Protein AF-A0A7S2VAY9-F1 (afdb_monomer_lite)

Radius of gyration: 22.35 Å; chains: 1; bounding box: 51×53×68 Å

pLDDT: mean 78.16, std 19.03, range [28.36, 98.62]

Structure (mmCIF, N/CA/C/O backbone):
data_AF-A0A7S2VAY9-F1
#
_entry.id   AF-A0A7S2VAY9-F1
#
loop_
_atom_site.group_PDB
_atom_site.id
_atom_site.type_symbol
_atom_site.label_atom_id
_atom_site.label_alt_id
_atom_site.label_comp_id
_atom_site.label_asym_id
_atom_site.label_entity_id
_atom_site.label_seq_id
_atom_site.pdbx_PDB_ins_code
_atom_site.Cartn_x
_atom_site.Cartn_y
_atom_site.Cartn_z
_atom_site.occupancy
_atom_site.B_iso_or_equiv
_atom_site.auth_seq_id
_atom_site.auth_comp_id
_atom_site.auth_asym_id
_atom_site.auth_atom_id
_atom_site.pdbx_PDB_model_num
ATOM 1 N N . MET A 1 1 ? -17.288 -2.336 -5.261 1.00 88.62 1 MET A N 1
ATOM 2 C CA . MET A 1 1 ? -15.832 -2.444 -5.041 1.00 88.62 1 MET A CA 1
ATOM 3 C C . MET A 1 1 ? -15.596 -2.267 -3.554 1.00 88.62 1 MET A C 1
ATOM 5 O O . MET A 1 1 ? -16.092 -1.271 -3.035 1.00 88.62 1 MET A O 1
ATOM 9 N N . PRO A 1 2 ? -14.950 -3.226 -2.876 1.00 94.12 2 PRO A N 1
ATOM 10 C CA . PRO A 1 2 ? -14.594 -3.080 -1.470 1.00 94.12 2 PRO A CA 1
ATOM 11 C C . PRO A 1 2 ? -13.661 -1.885 -1.242 1.00 94.12 2 PRO A C 1
ATOM 13 O O . PRO A 1 2 ? -12.852 -1.578 -2.119 1.00 94.12 2 PRO A O 1
ATOM 16 N N . PHE A 1 3 ? -13.771 -1.214 -0.096 1.00 95.81 3 PHE A N 1
ATOM 17 C CA . PHE A 1 3 ? -12.926 -0.067 0.246 1.00 95.81 3 PHE A CA 1
ATOM 18 C C . PHE A 1 3 ? -12.727 0.080 1.760 1.00 95.81 3 PHE A C 1
ATOM 20 O O . PHE A 1 3 ? -13.494 -0.460 2.551 1.00 95.81 3 PHE A O 1
ATOM 27 N N . PHE A 1 4 ? -11.703 0.834 2.153 1.00 95.88 4 PHE A N 1
ATOM 28 C CA . PHE A 1 4 ? -11.503 1.348 3.508 1.00 95.88 4 PHE A CA 1
ATOM 29 C C . PHE A 1 4 ? -10.813 2.716 3.428 1.00 95.88 4 PHE A C 1
ATOM 31 O O . PHE A 1 4 ? -10.268 3.074 2.379 1.00 95.88 4 PHE A O 1
ATOM 38 N N . PHE A 1 5 ? -10.817 3.483 4.517 1.00 96.81 5 PHE A N 1
ATOM 39 C CA . PHE A 1 5 ? -10.165 4.793 4.541 1.00 96.81 5 PHE A CA 1
ATOM 40 C C . PHE A 1 5 ? -8.691 4.750 4.950 1.00 96.81 5 PHE A C 1
ATOM 42 O O . PHE A 1 5 ? -8.287 4.013 5.849 1.00 96.81 5 PHE A O 1
ATOM 49 N N . ASN A 1 6 ? -7.908 5.603 4.287 1.00 93.31 6 ASN A N 1
ATOM 50 C CA . ASN A 1 6 ? -6.527 5.926 4.620 1.00 93.31 6 ASN A CA 1
ATOM 51 C C . ASN A 1 6 ? -6.455 7.363 5.146 1.00 93.31 6 ASN A C 1
ATOM 53 O O . ASN A 1 6 ? -6.630 8.311 4.377 1.00 93.31 6 ASN A O 1
ATOM 57 N N . TRP A 1 7 ? -6.176 7.525 6.433 1.00 92.12 7 TRP A N 1
ATOM 58 C CA . TRP A 1 7 ? -5.923 8.815 7.048 1.00 92.12 7 TRP A CA 1
ATOM 59 C C . TRP A 1 7 ? -4.435 9.165 6.997 1.00 92.12 7 TRP A C 1
ATOM 61 O O . TRP A 1 7 ? -3.597 8.533 7.634 1.00 92.12 7 TRP A O 1
ATOM 71 N N . CYS A 1 8 ? -4.109 10.216 6.248 1.00 86.75 8 CYS A N 1
ATOM 72 C CA . CYS A 1 8 ? -2.793 10.843 6.255 1.00 86.75 8 CYS A CA 1
ATOM 73 C C . CYS A 1 8 ? -2.697 11.803 7.454 1.00 86.75 8 CYS A C 1
ATOM 75 O O . CYS A 1 8 ? -3.154 12.945 7.380 1.00 86.75 8 CYS A O 1
ATOM 77 N N . ALA A 1 9 ? -2.132 11.330 8.563 1.00 83.19 9 ALA A N 1
ATOM 78 C CA . ALA A 1 9 ? -2.141 11.996 9.866 1.00 83.19 9 ALA A CA 1
ATOM 79 C C . ALA A 1 9 ? -1.018 13.051 10.008 1.00 83.19 9 ALA A C 1
ATOM 81 O O . ALA A 1 9 ? -0.260 13.071 10.975 1.00 83.19 9 ALA A O 1
ATOM 82 N N . VAL A 1 10 ? -0.893 13.956 9.030 1.00 77.12 10 VAL A N 1
ATOM 83 C CA . VAL A 1 10 ? 0.158 14.991 8.996 1.00 77.12 10 VAL A CA 1
ATOM 84 C C . VAL A 1 10 ? -0.365 16.350 8.543 1.00 77.12 10 VAL A C 1
ATOM 86 O O . VAL A 1 10 ? -1.439 16.476 7.963 1.00 77.12 10 VAL A O 1
ATOM 89 N N . LYS A 1 11 ? 0.449 17.387 8.771 1.00 78.19 11 LYS A N 1
ATOM 90 C CA . LYS A 1 11 ? 0.259 18.711 8.170 1.00 78.19 11 LYS A CA 1
ATOM 91 C C . LYS A 1 11 ? 0.397 18.625 6.652 1.00 78.19 11 LYS A C 1
ATOM 93 O O . LYS A 1 11 ? 1.322 17.987 6.144 1.00 78.19 11 LYS A O 1
ATOM 98 N N . TRP A 1 12 ? -0.466 19.333 5.938 1.00 78.19 12 TRP A N 1
ATOM 99 C CA . TRP A 1 12 ? -0.431 19.394 4.483 1.00 78.19 12 TRP A CA 1
ATOM 100 C C . TRP A 1 12 ? 0.384 20.591 4.025 1.00 78.19 12 TRP A C 1
ATOM 102 O O . TRP A 1 12 ? 0.222 21.710 4.515 1.00 78.19 12 TRP A O 1
ATOM 112 N N . VAL A 1 13 ? 1.259 20.350 3.056 1.00 76.69 13 VAL A N 1
ATOM 113 C CA . VAL A 1 13 ? 2.165 21.349 2.490 1.00 76.69 13 VAL A CA 1
ATOM 114 C C . VAL A 1 13 ? 2.074 21.365 0.972 1.00 76.69 13 VAL A C 1
ATOM 116 O O . VAL A 1 13 ? 1.695 20.378 0.348 1.00 76.69 13 VAL A O 1
ATOM 119 N N . ASN A 1 14 ? 2.473 22.481 0.367 1.00 72.94 14 ASN A N 1
ATOM 120 C CA . ASN A 1 14 ? 2.484 22.672 -1.088 1.00 72.94 14 ASN A CA 1
ATOM 121 C C . ASN A 1 14 ? 3.496 21.797 -1.854 1.00 72.94 14 ASN A C 1
ATOM 123 O O . ASN A 1 14 ? 3.486 21.800 -3.083 1.00 72.94 14 ASN A O 1
ATOM 127 N N . VAL A 1 15 ? 4.382 21.077 -1.163 1.00 68.38 15 VAL A N 1
ATOM 128 C CA . VAL A 1 15 ? 5.376 20.187 -1.773 1.00 68.38 15 VAL A CA 1
ATOM 129 C C . VAL A 1 15 ? 5.411 18.850 -1.050 1.00 68.38 15 VAL A C 1
ATOM 131 O O . VAL A 1 15 ? 5.578 18.794 0.167 1.00 68.38 15 VAL A O 1
ATOM 134 N N . TRP A 1 16 ? 5.329 17.747 -1.795 1.00 62.12 16 TRP A N 1
ATOM 135 C CA . TRP A 1 16 ? 5.560 16.430 -1.208 1.00 62.12 16 TRP A CA 1
ATOM 136 C C . TRP A 1 16 ? 7.023 16.320 -0.771 1.00 62.12 16 TRP A C 1
ATOM 138 O O . TRP A 1 16 ? 7.946 16.399 -1.591 1.00 62.12 16 TRP A O 1
ATOM 148 N N . MET A 1 17 ? 7.253 16.179 0.535 1.00 59.22 17 MET A N 1
ATOM 149 C CA . MET A 1 17 ? 8.605 16.186 1.102 1.00 59.22 17 MET A CA 1
ATOM 150 C C . MET A 1 17 ? 9.282 14.811 1.094 1.00 59.22 17 MET A C 1
ATOM 152 O O . MET A 1 17 ? 10.482 14.740 1.358 1.00 59.22 17 MET A O 1
ATOM 156 N N . GLY A 1 18 ? 8.551 13.735 0.772 1.00 52.88 18 GLY A N 1
ATOM 157 C CA . GLY A 1 18 ? 9.067 12.366 0.600 1.00 52.88 18 GLY A CA 1
ATOM 158 C C . GLY A 1 18 ? 9.796 11.753 1.784 1.00 52.88 18 GLY A C 1
ATOM 159 O O . GLY A 1 18 ? 10.373 10.674 1.695 1.00 52.88 18 GLY A O 1
ATOM 160 N N . LYS A 1 19 ? 9.786 12.467 2.895 1.00 53.06 19 LYS A N 1
ATOM 161 C CA . LYS A 1 19 ? 10.297 12.067 4.180 1.00 53.06 19 LYS A CA 1
ATOM 162 C C . LYS A 1 19 ? 9.103 12.208 5.100 1.00 53.06 19 LYS A C 1
ATOM 164 O O . LYS A 1 19 ? 8.459 13.261 5.082 1.00 53.06 19 LYS A O 1
ATOM 169 N N . ALA A 1 20 ? 8.847 11.188 5.911 1.00 47.50 20 ALA A N 1
ATOM 170 C CA . ALA A 1 20 ? 8.143 11.349 7.173 1.00 47.50 20 ALA A CA 1
ATOM 171 C C . ALA A 1 20 ? 9.023 12.234 8.071 1.00 47.50 20 ALA A C 1
ATOM 173 O O . ALA A 1 20 ? 9.624 11.801 9.047 1.00 47.50 20 ALA A O 1
ATOM 174 N N . ILE A 1 21 ? 9.226 13.485 7.657 1.00 48.44 21 ILE A N 1
ATOM 175 C CA . ILE A 1 21 ? 9.653 14.506 8.581 1.00 48.44 21 ILE A CA 1
ATOM 176 C C . ILE A 1 21 ? 8.438 14.599 9.480 1.00 48.44 21 ILE A C 1
ATOM 178 O O . ILE A 1 21 ? 7.326 14.822 8.995 1.00 48.44 21 ILE A O 1
ATOM 182 N N . PHE A 1 22 ? 8.646 14.382 10.772 1.00 51.84 22 PHE A N 1
ATOM 183 C CA . PHE A 1 22 ? 7.742 14.882 11.794 1.00 51.84 22 PHE A CA 1
ATOM 184 C C . PHE A 1 22 ? 7.217 16.263 11.371 1.00 51.84 22 PHE A C 1
ATOM 186 O O . PHE A 1 22 ? 7.849 16.959 10.577 1.00 51.84 22 PHE A O 1
ATOM 193 N N . GLN A 1 23 ? 6.079 16.691 11.905 1.00 52.25 23 GLN A N 1
ATOM 194 C CA . GLN A 1 23 ? 5.413 17.955 11.544 1.00 52.25 23 GLN A CA 1
ATOM 195 C C . GLN A 1 23 ? 6.298 19.231 11.526 1.00 52.25 23 GLN A C 1
ATOM 197 O O . GLN A 1 23 ? 5.836 20.305 11.144 1.00 52.25 23 GLN A O 1
ATOM 202 N N . THR A 1 24 ? 7.564 19.140 11.926 1.00 53.41 24 THR A N 1
ATOM 203 C CA . THR A 1 24 ? 8.661 20.045 11.591 1.00 53.41 24 THR A CA 1
ATOM 204 C C . THR A 1 24 ? 8.972 20.089 10.089 1.00 53.41 24 THR A C 1
ATOM 206 O O . THR A 1 24 ? 9.829 19.392 9.553 1.00 53.41 24 THR A O 1
ATOM 209 N N . ILE A 1 25 ? 8.329 21.025 9.399 1.00 55.72 25 ILE A N 1
ATOM 210 C CA . ILE A 1 25 ? 8.683 21.412 8.032 1.00 55.72 25 ILE A CA 1
ATOM 211 C C . ILE A 1 25 ? 9.936 22.302 8.084 1.00 55.72 25 ILE A C 1
ATOM 213 O O . ILE A 1 25 ? 9.871 23.386 8.667 1.00 55.72 25 ILE A O 1
ATOM 217 N N . PRO A 1 26 ? 11.083 21.921 7.483 1.00 54.16 26 PRO A N 1
ATOM 218 C CA . PRO A 1 26 ? 12.236 22.809 7.390 1.00 54.16 26 PRO A CA 1
ATOM 219 C C . PRO A 1 26 ? 11.941 23.899 6.347 1.00 54.16 26 PRO A C 1
ATOM 221 O O . PRO A 1 26 ? 12.279 23.778 5.166 1.00 54.16 26 PRO A O 1
ATOM 224 N N . THR A 1 27 ? 11.283 24.970 6.787 1.00 51.53 27 THR A N 1
ATOM 225 C CA . THR A 1 27 ? 10.810 26.091 5.957 1.00 51.53 27 THR A CA 1
ATOM 226 C C . THR A 1 27 ? 11.937 26.750 5.154 1.00 51.53 27 THR A C 1
ATOM 228 O O . THR A 1 27 ? 11.744 27.118 3.998 1.00 51.53 27 THR A O 1
ATOM 231 N N . ASN A 1 28 ? 13.152 26.802 5.709 1.00 54.25 28 ASN A N 1
ATOM 232 C CA . ASN A 1 28 ? 14.276 27.529 5.109 1.00 54.25 28 ASN A CA 1
ATOM 233 C C . ASN A 1 28 ? 14.990 26.797 3.957 1.00 54.25 28 ASN A C 1
ATOM 235 O O . ASN A 1 28 ? 15.745 27.436 3.229 1.00 54.25 28 ASN A O 1
ATOM 239 N N . LYS A 1 29 ? 14.797 25.478 3.776 1.00 51.78 29 LYS A N 1
ATOM 240 C CA . LYS A 1 29 ? 15.501 24.704 2.726 1.00 51.78 29 LYS A CA 1
ATOM 241 C C . LYS A 1 29 ? 14.616 24.250 1.564 1.00 51.78 29 LYS A C 1
ATOM 243 O O . LYS A 1 29 ? 15.140 24.071 0.473 1.00 51.78 29 LYS A O 1
ATOM 248 N N . ASN A 1 30 ? 13.305 24.103 1.773 1.00 56.00 30 ASN A N 1
ATOM 249 C CA . ASN A 1 30 ? 12.432 23.411 0.813 1.00 56.00 30 ASN A CA 1
ATOM 250 C C . ASN A 1 30 ? 11.308 24.274 0.213 1.00 56.00 30 ASN A C 1
ATOM 252 O O . ASN A 1 30 ? 10.467 23.730 -0.495 1.00 56.00 30 ASN A O 1
ATOM 256 N N . ARG A 1 31 ? 11.240 25.586 0.509 1.00 61.59 31 ARG A N 1
ATOM 257 C CA . ARG A 1 31 ? 10.106 26.466 0.120 1.00 61.59 31 ARG A CA 1
ATOM 258 C C . ARG A 1 31 ? 8.722 25.894 0.491 1.00 61.59 31 ARG A C 1
ATOM 260 O O . ARG A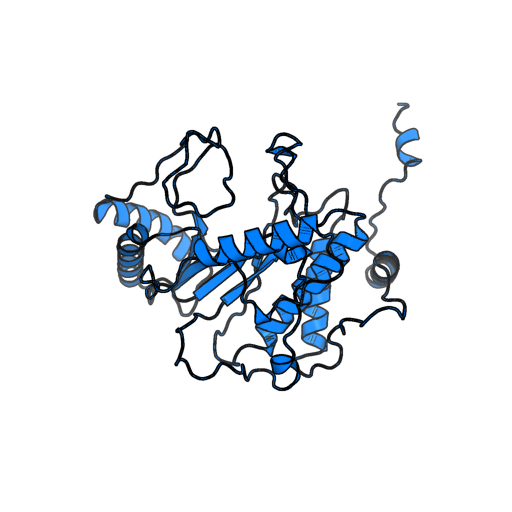 1 31 ? 7.718 26.234 -0.132 1.00 61.59 31 ARG A O 1
ATOM 267 N N . ALA A 1 32 ? 8.679 25.007 1.484 1.00 66.94 32 ALA A N 1
ATOM 268 C CA . ALA A 1 32 ? 7.463 24.335 1.899 1.00 66.94 32 ALA A CA 1
ATOM 269 C C . ALA A 1 32 ? 6.590 25.306 2.699 1.00 66.94 32 ALA A C 1
ATOM 271 O O . ALA A 1 32 ? 7.042 25.896 3.681 1.00 66.94 32 ALA A O 1
ATOM 272 N N . ILE A 1 33 ? 5.349 25.464 2.254 1.00 73.94 33 ILE A N 1
ATOM 273 C CA . ILE A 1 33 ? 4.319 26.305 2.857 1.00 73.94 33 ILE A CA 1
ATOM 274 C C . ILE A 1 33 ? 3.251 25.370 3.414 1.00 73.94 33 ILE A C 1
ATOM 276 O O . ILE A 1 33 ? 2.791 24.478 2.698 1.00 73.94 33 ILE A O 1
ATOM 280 N N . ILE A 1 34 ? 2.869 25.572 4.678 1.00 77.94 34 ILE A N 1
ATOM 281 C CA . ILE A 1 34 ? 1.735 24.874 5.295 1.00 77.94 34 ILE A CA 1
ATOM 282 C C . ILE A 1 34 ? 0.458 25.364 4.617 1.00 77.94 34 ILE A C 1
ATOM 284 O O . ILE A 1 34 ? 0.170 26.558 4.630 1.00 77.94 34 ILE A O 1
ATOM 288 N N . LEU A 1 35 ? -0.279 24.436 4.016 1.00 81.81 35 LEU A N 1
ATOM 289 C CA . LEU A 1 35 ? -1.594 24.686 3.431 1.00 81.81 35 LEU A CA 1
ATOM 290 C C . LEU A 1 35 ? -2.703 24.404 4.442 1.00 81.81 35 LEU A C 1
ATOM 292 O O . LEU A 1 35 ? -3.676 25.146 4.498 1.00 81.81 35 LEU A O 1
ATOM 296 N N . GLN A 1 36 ? -2.536 23.347 5.240 1.00 82.00 36 GLN A N 1
ATOM 297 C CA . GLN A 1 36 ? -3.486 22.950 6.270 1.00 82.00 36 GLN A CA 1
ATOM 298 C C . GLN A 1 36 ? -2.736 22.319 7.444 1.00 82.00 36 GLN A C 1
ATOM 300 O O . GLN A 1 36 ? -1.949 21.385 7.264 1.00 82.00 36 GLN A O 1
ATOM 305 N N . ASP A 1 37 ? -3.003 22.816 8.649 1.00 77.62 37 ASP A N 1
ATOM 306 C CA . ASP A 1 37 ? -2.575 22.155 9.876 1.00 77.62 37 ASP A CA 1
ATOM 307 C C . ASP A 1 37 ? -3.571 21.060 10.263 1.00 77.62 37 ASP A C 1
ATOM 309 O O . ASP A 1 37 ? -4.785 21.213 10.112 1.00 77.62 37 ASP A O 1
ATOM 313 N N . GLN A 1 38 ? -3.031 19.958 10.778 1.00 78.75 38 GLN A N 1
ATOM 314 C CA . GLN A 1 38 ? -3.818 18.939 11.457 1.00 78.75 38 GLN A CA 1
ATOM 315 C C . GLN A 1 38 ? -3.959 19.339 12.932 1.00 78.75 38 GLN A C 1
ATOM 317 O O . GLN A 1 38 ? -2.974 19.746 13.556 1.00 78.75 38 GLN A O 1
ATOM 322 N N . TYR A 1 39 ? -5.170 19.231 13.474 1.00 75.62 39 TYR A N 1
ATOM 323 C CA . TYR A 1 39 ? -5.453 19.500 14.884 1.00 75.62 39 TYR A CA 1
ATOM 324 C C . TYR A 1 39 ? -5.200 18.241 15.720 1.00 75.62 39 TYR A C 1
ATOM 326 O O . TYR A 1 39 ? -5.603 17.150 15.319 1.00 75.62 39 TYR A O 1
ATOM 334 N N . TRP A 1 40 ? -4.526 18.409 16.860 1.00 81.62 40 TRP A N 1
ATOM 335 C CA . TRP A 1 40 ? -4.143 17.313 17.765 1.00 81.62 40 TRP A CA 1
ATOM 336 C C . TRP A 1 40 ? -4.671 17.504 19.184 1.00 81.62 40 TRP A C 1
ATOM 338 O O . TRP A 1 40 ? -5.009 16.522 19.832 1.00 81.62 40 TRP A O 1
ATOM 348 N N . ASP A 1 41 ? -4.798 18.755 19.632 1.00 83.19 41 ASP A N 1
ATOM 349 C CA . ASP A 1 41 ? -5.506 19.112 20.864 1.00 83.19 41 ASP A CA 1
ATOM 350 C C . ASP A 1 41 ? -7.013 19.132 20.576 1.00 83.19 41 ASP A C 1
ATOM 352 O O . ASP A 1 41 ? -7.618 20.192 20.409 1.00 83.19 41 ASP A O 1
ATOM 356 N N . VAL A 1 42 ? -7.592 17.944 20.412 1.00 86.19 42 VAL A N 1
ATOM 357 C CA . VAL A 1 42 ? -9.017 17.746 20.117 1.00 86.19 42 VAL A CA 1
ATOM 358 C C . VAL A 1 42 ? -9.752 17.231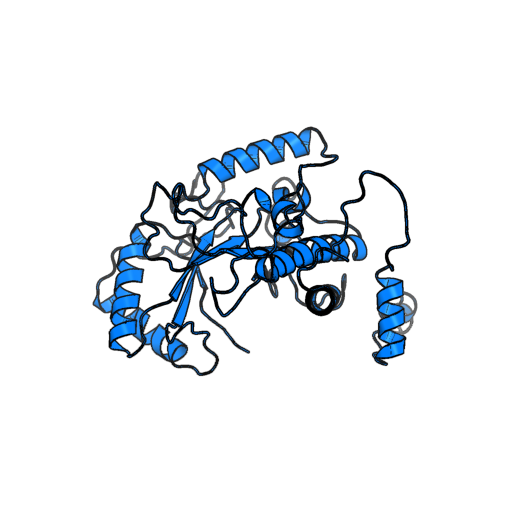 21.350 1.00 86.19 42 VAL A C 1
ATOM 360 O O . VAL A 1 42 ? -9.192 16.459 22.128 1.00 86.19 42 VAL A O 1
ATOM 363 N N . THR A 1 43 ? -10.998 17.662 21.542 1.00 93.56 43 THR A N 1
ATOM 364 C CA . THR A 1 43 ? -11.843 17.165 22.638 1.00 93.56 43 THR A CA 1
ATOM 365 C C . THR A 1 43 ? -12.498 15.831 22.277 1.00 93.56 43 THR A C 1
ATOM 367 O O . THR A 1 43 ? -12.619 15.487 21.097 1.00 93.56 43 THR A O 1
ATOM 370 N N . ASP A 1 44 ? -12.966 15.089 23.282 1.00 94.12 44 ASP A N 1
ATOM 371 C CA . ASP A 1 44 ? -13.691 13.829 23.077 1.00 94.12 44 ASP A CA 1
ATOM 372 C C . ASP A 1 44 ? -14.941 14.026 22.203 1.00 94.12 44 ASP A C 1
ATOM 374 O O . ASP A 1 44 ? -15.255 13.154 21.389 1.00 94.12 44 ASP A O 1
ATOM 378 N N . GLU A 1 45 ? -15.608 15.183 22.302 1.00 95.12 45 GLU A N 1
ATOM 379 C CA . GLU A 1 45 ? -16.748 15.557 21.457 1.00 95.12 45 GLU A CA 1
ATOM 380 C C . GLU A 1 45 ? -16.339 15.721 19.990 1.00 95.12 45 GLU A C 1
ATOM 382 O O . GLU A 1 45 ? -17.019 15.209 19.107 1.00 95.12 45 GLU A O 1
ATOM 387 N N . GLN A 1 46 ? -15.201 16.364 19.708 1.00 95.25 46 GLN A N 1
ATOM 388 C CA . GLN A 1 46 ? -14.704 16.507 18.333 1.00 95.25 46 GLN A CA 1
ATOM 389 C C . GLN A 1 46 ? -14.286 15.157 17.739 1.00 95.25 46 GLN A C 1
ATOM 391 O O . GLN A 1 46 ? -14.502 14.899 16.552 1.00 95.25 46 GLN A O 1
ATOM 396 N N . ILE A 1 47 ? -13.704 14.271 18.556 1.00 96.31 47 ILE A N 1
ATOM 397 C CA . ILE A 1 47 ? -13.401 12.900 18.129 1.00 96.31 47 ILE A CA 1
ATOM 398 C C . ILE A 1 47 ? -14.702 12.133 17.869 1.00 96.31 47 ILE A C 1
ATOM 400 O O . ILE A 1 47 ? -14.776 11.378 16.900 1.00 96.31 47 ILE A O 1
ATOM 404 N N . LYS A 1 48 ? -15.741 12.347 18.686 1.00 97.25 48 LYS A N 1
ATOM 405 C CA . LYS A 1 48 ? -17.054 11.724 18.492 1.00 97.25 48 LYS A CA 1
ATOM 406 C C . LYS A 1 48 ? -17.726 12.204 17.208 1.00 97.25 48 LYS A C 1
ATOM 408 O O . LYS A 1 48 ? -18.176 11.371 16.434 1.00 97.25 48 LYS A O 1
ATOM 413 N N . GLU A 1 49 ? -17.705 13.502 16.917 1.00 96.69 49 GLU A N 1
ATOM 414 C CA . GLU A 1 49 ? -18.206 14.048 15.646 1.00 96.69 49 GLU A CA 1
ATOM 415 C C . GLU A 1 49 ? -17.482 13.435 14.436 1.00 96.69 49 GLU A C 1
ATOM 417 O O . GLU A 1 49 ? -18.110 13.055 13.445 1.00 96.69 49 GLU A O 1
ATOM 422 N N . HIS A 1 50 ? -16.155 13.285 14.523 1.00 95.31 50 HIS A N 1
ATOM 423 C CA . HIS A 1 50 ? -15.371 12.608 13.491 1.00 95.31 50 HIS A CA 1
ATOM 424 C C . HIS A 1 50 ? -15.769 11.133 13.352 1.00 95.31 50 HIS A C 1
ATOM 426 O O . HIS A 1 50 ? -15.922 10.632 12.236 1.00 95.31 50 HIS A O 1
ATOM 432 N N . TYR A 1 51 ? -15.951 10.435 14.475 1.00 98.00 51 TYR A N 1
ATOM 433 C CA . TYR A 1 51 ? -16.399 9.049 14.483 1.00 98.00 51 TYR A CA 1
ATOM 434 C C . TYR A 1 51 ? -17.788 8.896 13.861 1.00 98.00 51 TYR A C 1
ATOM 436 O O . TYR A 1 51 ? -17.971 8.023 13.022 1.00 98.00 51 TYR A O 1
ATOM 444 N N . ASP A 1 52 ? -18.748 9.750 14.206 1.00 98.06 52 ASP A N 1
ATOM 445 C CA . ASP A 1 52 ? -20.110 9.693 13.665 1.00 98.06 52 ASP A CA 1
ATOM 446 C C . ASP A 1 52 ? -20.107 9.890 12.145 1.00 98.06 52 ASP A C 1
ATOM 448 O O . ASP A 1 52 ? -20.836 9.215 11.412 1.00 98.06 52 ASP A O 1
ATOM 452 N N . TRP A 1 53 ? -19.211 10.746 11.644 1.00 97.62 53 TRP A N 1
ATOM 453 C CA . TRP A 1 53 ? -18.972 10.864 10.211 1.00 97.62 53 TRP A CA 1
ATOM 454 C C . TRP A 1 53 ? -18.367 9.590 9.602 1.00 97.62 53 TRP A C 1
ATOM 456 O O . TRP A 1 53 ? -18.773 9.207 8.505 1.00 97.62 53 TRP A O 1
ATOM 466 N N . LEU A 1 54 ? -17.427 8.919 10.274 1.00 98.00 54 LEU A N 1
ATOM 467 C CA . LEU A 1 54 ? -16.844 7.652 9.807 1.00 98.00 54 LEU A CA 1
ATOM 468 C C . LEU A 1 54 ? -17.839 6.480 9.865 1.00 98.00 54 LEU A C 1
ATOM 470 O O . LEU A 1 54 ? -17.859 5.653 8.950 1.00 98.00 54 LEU A O 1
ATOM 474 N N . SER A 1 55 ? -18.673 6.419 10.905 1.00 98.12 55 SER A N 1
ATOM 475 C CA . SER A 1 55 ? -19.582 5.307 11.217 1.00 98.12 55 SER A CA 1
ATOM 476 C C . SER A 1 55 ? -20.524 4.985 10.054 1.00 98.12 55 SER A C 1
ATOM 478 O O . SER A 1 55 ? -20.691 3.816 9.694 1.00 98.12 55 SER A O 1
ATOM 480 N N . GLN A 1 56 ? -21.029 6.004 9.344 1.00 97.25 56 GLN A N 1
ATOM 481 C CA . GLN A 1 56 ? -21.873 5.797 8.157 1.00 97.25 56 GLN A CA 1
ATOM 482 C C . GLN A 1 56 ? -21.188 4.926 7.083 1.00 97.25 56 GLN A C 1
ATOM 484 O O . GLN A 1 56 ? -21.844 4.164 6.371 1.00 97.25 56 GLN A O 1
ATOM 489 N N . PHE A 1 57 ? -19.861 5.029 6.966 1.00 98.31 57 PHE A N 1
ATOM 490 C CA . PHE A 1 57 ? -19.068 4.228 6.043 1.00 98.31 57 PHE A CA 1
ATOM 491 C C . PHE A 1 57 ? -18.698 2.892 6.664 1.00 98.31 57 PHE A C 1
ATOM 493 O O . PHE A 1 57 ? -18.757 1.886 5.967 1.00 98.31 57 PHE A O 1
ATOM 500 N N . PHE A 1 58 ? -18.377 2.852 7.958 1.00 98.38 58 PHE A N 1
ATOM 501 C CA . PHE A 1 58 ? -18.073 1.603 8.653 1.00 98.38 58 PHE A CA 1
ATOM 502 C C . PHE A 1 58 ? -19.226 0.606 8.585 1.00 98.38 58 PHE A C 1
ATOM 504 O O . PHE A 1 58 ? -18.956 -0.584 8.441 1.00 98.38 58 PHE A O 1
ATOM 511 N N . HIS A 1 59 ? -20.483 1.065 8.575 1.00 97.81 59 HIS A N 1
ATOM 512 C CA . HIS A 1 59 ? -21.684 0.235 8.381 1.00 97.81 59 HIS A CA 1
ATOM 513 C C . HIS A 1 59 ? -21.995 -0.109 6.917 1.00 97.81 59 HIS A C 1
ATOM 515 O O . HIS A 1 59 ? -22.768 -1.033 6.649 1.00 97.81 59 HIS A O 1
ATOM 521 N N . HIS A 1 60 ? -21.358 0.548 5.947 1.00 98.12 60 HIS A N 1
ATOM 522 C CA . HIS A 1 60 ? -21.584 0.285 4.528 1.00 98.12 60 HIS A CA 1
ATOM 523 C C . HIS A 1 60 ? -21.158 -1.145 4.139 1.00 98.12 60 HIS A C 1
ATOM 525 O O . HIS A 1 60 ? -20.078 -1.607 4.497 1.00 98.12 60 HIS A O 1
ATOM 531 N N . SER A 1 61 ? -21.971 -1.850 3.343 1.00 96.31 61 SER A N 1
ATOM 532 C CA . SER A 1 61 ? -21.766 -3.277 3.013 1.00 96.31 61 SER A CA 1
ATOM 533 C C . SER A 1 61 ? -20.488 -3.584 2.225 1.00 96.31 61 SER A C 1
ATOM 535 O O . SER A 1 61 ? -19.993 -4.705 2.261 1.00 96.31 61 SER A O 1
ATOM 537 N N . ASN A 1 62 ? -19.950 -2.591 1.512 1.00 96.69 62 ASN A N 1
ATOM 538 C CA . ASN A 1 62 ? -18.666 -2.691 0.807 1.00 96.69 62 ASN A CA 1
ATOM 539 C C . ASN A 1 62 ? -17.463 -2.200 1.636 1.00 96.69 62 ASN A C 1
ATOM 541 O O . ASN A 1 62 ? -16.352 -2.176 1.105 1.00 96.69 62 ASN A O 1
ATOM 545 N N . TYR A 1 63 ? -17.657 -1.756 2.879 1.00 97.69 63 TYR A N 1
ATOM 546 C CA . TYR A 1 63 ? -16.535 -1.370 3.730 1.00 97.69 63 TYR A CA 1
ATOM 547 C C . TYR A 1 63 ? -15.809 -2.624 4.214 1.00 97.69 63 TYR A C 1
ATOM 549 O O . TYR A 1 63 ? -16.440 -3.569 4.686 1.00 97.69 63 TYR A O 1
ATOM 557 N N . ILE A 1 64 ? -14.487 -2.656 4.071 1.00 95.44 64 ILE A N 1
ATOM 558 C CA . ILE A 1 64 ? -13.681 -3.814 4.458 1.00 95.44 64 ILE A CA 1
ATOM 559 C C . ILE A 1 64 ? -13.620 -3.899 5.986 1.00 95.44 64 ILE A C 1
ATOM 561 O O . ILE A 1 64 ? -13.262 -2.932 6.665 1.00 95.44 64 ILE A O 1
ATOM 565 N N . ARG A 1 65 ? -13.946 -5.081 6.514 1.00 94.06 65 ARG A N 1
ATOM 566 C CA . ARG A 1 65 ? -13.864 -5.417 7.938 1.00 94.06 65 ARG A CA 1
ATOM 567 C C . ARG A 1 65 ? -13.074 -6.710 8.114 1.00 94.06 65 ARG A C 1
ATOM 569 O O . ARG A 1 65 ? -13.171 -7.589 7.262 1.00 94.06 65 ARG A O 1
ATOM 576 N N . VAL A 1 66 ? -12.337 -6.818 9.214 1.00 91.38 66 VAL A N 1
ATOM 577 C CA . VAL A 1 66 ? -11.644 -8.042 9.648 1.00 91.38 66 VAL A CA 1
ATOM 578 C C . VAL A 1 66 ? -12.239 -8.429 10.991 1.00 91.38 66 VAL A C 1
ATOM 580 O O . VAL A 1 66 ? -12.197 -7.617 11.908 1.00 91.38 66 VAL A O 1
ATOM 583 N N . ASP A 1 67 ? -12.839 -9.614 11.098 1.00 90.19 67 ASP A N 1
ATOM 584 C CA . ASP A 1 67 ? -13.492 -10.085 12.331 1.00 90.19 67 ASP A CA 1
ATOM 585 C C . ASP A 1 67 ? -14.442 -9.039 12.939 1.00 90.19 67 ASP A C 1
ATOM 587 O O . ASP A 1 67 ? -14.276 -8.607 14.074 1.00 90.19 67 ASP A O 1
ATOM 591 N N . ASN A 1 68 ? -15.391 -8.544 12.134 1.00 95.38 68 ASN A N 1
ATOM 592 C CA . ASN A 1 68 ? -16.325 -7.469 12.504 1.00 95.38 68 ASN A CA 1
ATOM 593 C C . ASN A 1 68 ? -15.678 -6.108 12.869 1.00 95.38 68 ASN A C 1
ATOM 595 O O . ASN A 1 68 ? -16.386 -5.169 13.209 1.00 95.38 68 ASN A O 1
ATOM 599 N N . GLN A 1 69 ? -14.362 -5.930 12.739 1.00 96.69 69 GLN A N 1
ATOM 600 C CA . GLN A 1 69 ? -13.693 -4.648 12.987 1.00 96.69 69 GLN A CA 1
ATOM 601 C C . GLN A 1 69 ? -13.514 -3.866 11.677 1.00 96.69 69 GLN A C 1
ATOM 603 O O . GLN A 1 69 ? -12.874 -4.380 10.752 1.00 96.69 69 GLN A O 1
ATOM 608 N N . PRO A 1 70 ? -14.012 -2.620 11.559 1.00 97.75 70 PRO A N 1
ATOM 609 C CA . PRO A 1 70 ? -13.728 -1.770 10.407 1.00 97.75 70 PRO A CA 1
ATOM 610 C C . PRO A 1 70 ? -12.223 -1.553 10.241 1.00 97.75 70 PRO A C 1
ATOM 612 O O . PRO A 1 70 ? -11.525 -1.218 11.199 1.00 97.75 70 PRO A O 1
ATOM 615 N N . VAL A 1 71 ? -11.712 -1.737 9.021 1.00 96.00 71 VAL A N 1
ATOM 616 C CA . VAL A 1 71 ? -10.305 -1.455 8.713 1.00 96.00 71 VAL A CA 1
ATOM 617 C C . VAL A 1 71 ? -10.095 0.049 8.585 1.00 96.00 71 VAL A C 1
ATOM 619 O O . VAL A 1 71 ? -10.818 0.712 7.848 1.00 96.00 71 VAL A O 1
ATOM 622 N N . PHE A 1 72 ? -9.089 0.605 9.253 1.00 97.06 72 PHE A N 1
ATOM 623 C CA . PHE A 1 72 ? -8.727 2.016 9.137 1.00 97.06 72 PHE A CA 1
ATOM 624 C C . PHE A 1 72 ? -7.205 2.163 9.068 1.00 97.06 72 PHE A C 1
ATOM 626 O O . PHE A 1 72 ? -6.474 1.765 9.976 1.00 97.06 72 PHE A O 1
ATOM 633 N N . PHE A 1 73 ? -6.711 2.684 7.946 1.00 94.75 73 PHE A N 1
ATOM 634 C CA . PHE A 1 73 ? -5.280 2.820 7.687 1.00 94.75 73 PHE A CA 1
ATOM 635 C C . PHE A 1 73 ? -4.804 4.213 8.088 1.00 94.75 73 PHE A C 1
ATOM 637 O O . PHE A 1 73 ? -5.415 5.203 7.703 1.00 94.75 73 PHE A O 1
ATOM 644 N N . CYS A 1 74 ? -3.710 4.297 8.842 1.00 91.88 74 CYS A N 1
ATOM 645 C CA . CYS A 1 74 ? -3.112 5.555 9.268 1.00 91.88 74 CYS A CA 1
ATOM 646 C C . CYS A 1 74 ? -1.704 5.698 8.678 1.00 91.88 74 CYS A C 1
ATOM 648 O O . CYS A 1 74 ? -0.757 5.004 9.067 1.00 91.88 74 CYS A O 1
ATOM 650 N N . TYR A 1 75 ? -1.571 6.595 7.706 1.00 85.88 75 TYR A N 1
ATOM 651 C CA . TYR A 1 75 ? -0.320 6.922 7.041 1.00 85.88 75 TYR A CA 1
ATOM 652 C C . TYR A 1 75 ? 0.382 8.094 7.742 1.00 85.88 75 TYR A C 1
ATOM 654 O O . TYR A 1 75 ? -0.240 9.117 8.021 1.00 85.88 75 TYR A O 1
ATOM 662 N N . ASN A 1 76 ? 1.695 7.961 7.969 1.00 77.75 76 ASN A N 1
ATOM 663 C CA . ASN A 1 76 ? 2.554 8.971 8.604 1.00 77.75 76 ASN A CA 1
ATOM 664 C C . ASN A 1 76 ? 2.024 9.496 9.958 1.00 77.75 76 ASN A C 1
ATOM 666 O O . ASN A 1 76 ? 1.873 10.697 10.150 1.00 77.75 76 ASN A O 1
ATOM 670 N N . TRP A 1 77 ? 1.761 8.597 10.903 1.00 81.88 77 TRP A N 1
ATOM 671 C CA . TRP A 1 77 ? 1.298 8.937 12.253 1.00 81.88 77 TRP A CA 1
ATOM 672 C C . TRP A 1 77 ? 2.443 9.331 13.210 1.00 81.88 77 TRP A C 1
ATOM 674 O O . TRP A 1 77 ? 3.620 9.127 12.914 1.00 81.88 77 TRP A O 1
ATOM 684 N N . ASP A 1 78 ? 2.099 9.883 14.376 1.00 80.62 78 ASP A N 1
ATOM 685 C CA . ASP A 1 78 ? 2.997 10.010 15.536 1.00 80.62 78 ASP A CA 1
ATOM 686 C C . ASP A 1 78 ? 2.232 9.823 16.859 1.00 80.62 78 ASP A C 1
ATOM 688 O O . ASP A 1 78 ? 1.029 9.561 16.848 1.00 80.62 78 ASP A O 1
ATOM 692 N N . GLU A 1 79 ? 2.907 9.935 18.007 1.00 82.12 79 GLU A N 1
ATOM 693 C CA . GLU A 1 79 ? 2.319 9.690 19.336 1.00 82.12 79 GLU A CA 1
ATOM 694 C C . GLU A 1 79 ? 1.028 10.471 19.619 1.00 82.12 79 GLU A C 1
ATOM 696 O O . GLU A 1 79 ? 0.153 9.971 20.321 1.00 82.12 79 GLU A O 1
ATOM 701 N N . ARG A 1 80 ? 0.845 11.653 19.017 1.00 86.12 80 ARG A N 1
ATOM 702 C CA . ARG A 1 80 ? -0.375 12.461 19.187 1.00 86.12 80 ARG A CA 1
ATOM 703 C C . ARG A 1 80 ? -1.585 11.861 18.482 1.00 86.12 80 ARG A C 1
ATOM 705 O O . ARG A 1 80 ? -2.717 12.206 18.792 1.00 86.12 80 ARG A O 1
ATOM 712 N N . THR A 1 81 ? -1.351 10.961 17.531 1.00 88.62 81 THR A N 1
ATOM 713 C CA . THR A 1 81 ? -2.411 10.217 16.840 1.00 88.62 81 THR A CA 1
ATOM 714 C C . THR A 1 81 ? -2.994 9.129 17.751 1.00 88.62 81 THR A C 1
ATOM 716 O O . THR A 1 81 ? -4.160 8.772 17.607 1.00 88.62 81 THR A O 1
ATOM 719 N N . ILE A 1 82 ? -2.218 8.616 18.715 1.00 90.00 82 ILE A N 1
ATOM 720 C CA . ILE A 1 82 ? -2.599 7.457 19.535 1.00 90.00 82 ILE A CA 1
ATOM 721 C C . ILE A 1 82 ? -3.855 7.718 20.384 1.00 90.00 82 ILE A C 1
ATOM 723 O O . ILE A 1 82 ? -4.778 6.911 20.282 1.00 90.00 82 ILE A O 1
ATOM 727 N N . PRO A 1 83 ? -3.983 8.827 21.147 1.00 92.25 83 PRO A N 1
ATOM 728 C CA . PRO A 1 83 ? -5.202 9.095 21.917 1.00 92.25 83 PRO A CA 1
ATOM 729 C C . PRO A 1 83 ? -6.461 9.182 21.044 1.00 92.25 83 PRO A C 1
ATOM 731 O O . PRO A 1 83 ? -7.510 8.665 21.422 1.00 92.25 83 PRO A O 1
ATOM 734 N N . ILE A 1 84 ? -6.341 9.767 19.847 1.00 94.69 84 ILE A N 1
ATOM 735 C CA . ILE A 1 84 ? -7.447 9.889 18.888 1.00 94.69 84 ILE A CA 1
ATOM 736 C C . ILE A 1 84 ? -7.871 8.502 18.399 1.00 94.69 84 ILE A C 1
ATOM 738 O O . ILE A 1 84 ? -9.049 8.162 18.450 1.00 94.69 84 ILE A O 1
ATOM 742 N N . LEU A 1 85 ? -6.917 7.675 17.962 1.00 95.38 85 LEU A N 1
ATOM 743 C CA . LEU A 1 85 ? -7.198 6.317 17.492 1.00 95.38 85 LEU A CA 1
ATOM 744 C C . LEU A 1 85 ? -7.786 5.428 18.598 1.00 95.38 85 LEU A C 1
ATOM 746 O O . LEU A 1 85 ? -8.679 4.629 18.315 1.00 95.38 85 LEU A O 1
ATOM 750 N N . SER A 1 86 ? -7.332 5.586 19.846 1.00 95.69 86 SER A N 1
ATOM 751 C CA . SER A 1 86 ? -7.904 4.889 21.005 1.00 95.69 86 SER A CA 1
ATOM 752 C C . SER A 1 86 ? -9.373 5.251 21.195 1.00 95.69 86 SER A C 1
ATOM 754 O O . SER A 1 86 ? -10.211 4.357 21.283 1.00 95.69 86 SER A O 1
ATOM 756 N N . LYS A 1 87 ? -9.709 6.546 21.154 1.00 97.12 87 LYS A N 1
ATOM 757 C CA . LYS A 1 87 ? -11.097 7.011 21.247 1.00 97.12 87 LYS A CA 1
ATOM 758 C C . LYS A 1 87 ? -11.968 6.565 20.076 1.00 97.12 87 LYS A C 1
ATOM 760 O O . LYS A 1 87 ? -13.084 6.108 20.293 1.00 97.12 87 LYS A O 1
ATOM 765 N N . LEU A 1 88 ? -11.457 6.603 18.843 1.00 97.62 88 LEU A N 1
ATOM 766 C CA . LEU A 1 88 ? -12.185 6.067 17.685 1.00 97.62 88 LEU A CA 1
ATOM 767 C C . LEU A 1 88 ? -12.479 4.566 17.831 1.00 97.62 88 LEU A C 1
ATOM 769 O O . LEU A 1 88 ? -13.541 4.110 17.414 1.00 97.62 88 LEU A O 1
ATOM 773 N N . ARG A 1 89 ? -11.562 3.795 18.428 1.00 98.19 89 ARG A N 1
ATOM 774 C CA . ARG A 1 89 ? -11.785 2.376 18.730 1.00 98.19 89 ARG A CA 1
ATOM 775 C C . ARG A 1 89 ? -12.834 2.174 19.823 1.00 98.19 89 ARG A C 1
ATOM 777 O O . ARG A 1 89 ? -13.658 1.280 19.671 1.00 98.19 89 ARG A O 1
ATOM 784 N N . GLU A 1 90 ? -12.817 2.977 20.888 1.00 98.31 90 GLU A N 1
ATOM 785 C CA . GLU A 1 90 ? -13.859 2.957 21.929 1.00 98.31 90 GLU A CA 1
ATOM 786 C C . GLU A 1 90 ? -15.242 3.196 21.312 1.00 98.31 90 GLU A C 1
ATOM 788 O O . GLU A 1 90 ? -16.140 2.373 21.475 1.00 98.31 90 GLU A O 1
ATOM 793 N N . TYR A 1 91 ? -15.385 4.246 20.499 1.00 98.62 91 TYR A N 1
ATOM 794 C CA . TYR A 1 91 ? -16.644 4.535 19.815 1.00 98.62 91 TYR A CA 1
ATOM 795 C C . TYR A 1 91 ? -17.048 3.449 18.810 1.00 98.62 91 TYR A C 1
ATOM 797 O O . TYR A 1 91 ? -18.237 3.186 18.660 1.00 98.62 91 TYR A O 1
ATOM 805 N N . ALA A 1 92 ? -16.091 2.769 18.165 1.00 98.50 92 ALA A N 1
ATOM 806 C CA . ALA A 1 92 ? -16.388 1.605 17.329 1.00 98.50 92 ALA A CA 1
ATOM 807 C C . ALA A 1 92 ? -17.019 0.456 18.116 1.00 98.50 92 ALA A C 1
ATOM 809 O O . ALA A 1 92 ? -17.964 -0.166 17.634 1.00 98.50 92 ALA A O 1
ATOM 810 N N . ILE A 1 93 ? -16.533 0.213 19.332 1.00 98.56 93 ILE A N 1
ATOM 811 C CA . ILE A 1 93 ? -17.097 -0.802 20.223 1.00 98.56 93 ILE A CA 1
ATOM 812 C C . ILE A 1 93 ? -18.510 -0.408 20.665 1.00 98.56 93 ILE A C 1
ATOM 814 O O . ILE A 1 93 ? -19.419 -1.236 20.652 1.00 98.56 93 ILE A O 1
ATOM 818 N N . GLU A 1 94 ? -18.721 0.863 21.008 1.00 98.31 94 GLU A N 1
ATOM 819 C CA . GLU A 1 94 ? -20.047 1.385 21.360 1.00 98.31 94 GLU A CA 1
ATOM 820 C C . GLU A 1 94 ? -21.054 1.291 20.199 1.00 98.31 94 GLU A C 1
ATOM 822 O O . GLU A 1 94 ? -22.238 1.051 20.432 1.00 98.31 94 GLU A O 1
ATOM 827 N N . ASP A 1 95 ? -20.584 1.421 18.956 1.00 98.31 95 ASP A N 1
ATOM 828 C CA . ASP A 1 95 ? -21.371 1.285 17.719 1.00 98.31 95 ASP A CA 1
ATOM 829 C C . ASP A 1 95 ? -21.618 -0.185 17.303 1.00 98.31 95 ASP A C 1
ATOM 831 O O . ASP A 1 95 ? -22.155 -0.473 16.233 1.00 98.31 95 ASP A O 1
ATOM 835 N N . GLY A 1 96 ? -21.237 -1.148 18.150 1.00 98.19 96 GLY A N 1
ATOM 836 C CA . GLY A 1 96 ? -21.506 -2.574 17.947 1.00 98.19 96 GLY A CA 1
ATOM 837 C C . GLY A 1 96 ? -20.484 -3.317 17.081 1.00 98.19 96 GLY A C 1
ATOM 838 O O . GLY A 1 96 ? -20.743 -4.457 16.686 1.00 98.19 96 GLY A O 1
ATOM 839 N N . PHE A 1 97 ? -19.332 -2.710 16.787 1.00 98.50 97 PHE A N 1
ATOM 840 C CA . PHE A 1 97 ? -18.189 -3.420 16.214 1.00 98.50 97 PHE A CA 1
ATOM 841 C C . PHE A 1 97 ? -17.341 -4.076 17.310 1.00 98.50 97 PHE A C 1
ATOM 843 O O . PHE A 1 97 ? -17.350 -3.662 18.465 1.00 98.50 97 PHE A O 1
ATOM 850 N N . ASP A 1 98 ? -16.521 -5.060 16.947 1.00 97.75 98 ASP A N 1
ATOM 851 C CA . ASP A 1 98 ? -15.639 -5.744 17.912 1.00 97.75 98 ASP A CA 1
ATOM 852 C C . ASP A 1 98 ? -14.383 -4.909 18.252 1.00 97.75 98 ASP A C 1
ATOM 854 O O . ASP A 1 98 ? -13.521 -5.320 19.031 1.00 97.75 98 ASP A O 1
ATOM 858 N N . GLY A 1 99 ? -14.250 -3.728 17.642 1.00 97.56 99 GLY A N 1
ATOM 859 C CA . GLY A 1 99 ? -13.077 -2.868 17.715 1.00 97.56 99 GLY A CA 1
ATOM 860 C C . GLY A 1 99 ? -12.878 -2.055 16.439 1.00 97.56 99 GLY A C 1
ATOM 861 O O . GLY A 1 99 ? -13.793 -1.858 15.643 1.00 97.56 99 GLY A O 1
ATOM 862 N N . LEU A 1 100 ? -11.643 -1.600 16.238 1.00 97.75 100 LEU A N 1
ATOM 863 C CA . LEU A 1 100 ? -11.199 -0.888 15.042 1.00 97.75 100 LEU A CA 1
ATOM 864 C C . LEU A 1 100 ? -9.863 -1.488 14.607 1.00 97.75 100 LEU A C 1
ATOM 866 O O . LEU A 1 100 ? -8.881 -1.420 15.362 1.00 97.75 100 LEU A O 1
ATOM 870 N N . PHE A 1 101 ? -9.840 -2.076 13.408 1.00 95.31 101 PHE A N 1
ATOM 871 C CA . PHE A 1 101 ? -8.672 -2.760 12.870 1.00 95.31 101 PHE A CA 1
ATOM 872 C C . PHE A 1 101 ? -7.734 -1.732 12.243 1.00 95.31 101 PHE A C 1
ATOM 874 O O . PHE A 1 101 ? -7.963 -1.226 11.142 1.00 95.31 101 PHE A O 1
ATOM 881 N N . LEU A 1 102 ? -6.673 -1.396 12.966 1.00 94.88 102 LEU A N 1
ATOM 882 C CA . LEU A 1 102 ? -5.772 -0.314 12.606 1.00 94.88 102 LEU A CA 1
ATOM 883 C C . LEU A 1 102 ? -4.569 -0.833 11.825 1.00 94.88 102 LEU A C 1
ATOM 885 O O . LEU A 1 102 ? -3.820 -1.690 12.299 1.00 94.88 102 LEU A O 1
ATOM 889 N N . ILE A 1 103 ? -4.348 -0.256 10.648 1.00 92.50 103 ILE A N 1
ATOM 890 C CA . ILE A 1 103 ? -3.153 -0.507 9.844 1.00 92.50 103 ILE A CA 1
ATOM 891 C C . ILE A 1 103 ? -2.226 0.706 9.972 1.00 92.50 103 ILE A C 1
ATOM 893 O O . ILE A 1 103 ? -2.659 1.835 9.748 1.00 92.50 103 ILE A O 1
ATOM 897 N N . GLN A 1 104 ? -0.950 0.498 10.294 1.00 89.44 104 GLN A N 1
ATOM 898 C CA . GLN A 1 104 ? 0.060 1.564 10.263 1.00 89.44 104 GLN A CA 1
ATOM 899 C C . GLN A 1 104 ? 0.816 1.613 8.935 1.00 89.44 104 GLN A C 1
ATOM 901 O O . GLN A 1 104 ? 1.261 0.586 8.420 1.00 89.44 104 GLN A O 1
ATOM 906 N N . GLY A 1 105 ? 1.016 2.816 8.397 1.00 86.06 105 GLY A N 1
ATOM 907 C CA . GLY A 1 105 ? 1.837 3.044 7.209 1.00 86.06 105 GLY A CA 1
ATOM 908 C C . GLY A 1 105 ? 3.325 3.118 7.531 1.00 86.06 105 GLY A C 1
ATOM 909 O O . GLY A 1 105 ? 3.736 3.889 8.395 1.00 86.06 105 GLY A O 1
ATOM 910 N N . ARG A 1 106 ? 4.147 2.366 6.793 1.00 79.06 106 ARG A N 1
ATOM 911 C CA . ARG A 1 106 ? 5.613 2.382 6.892 1.00 79.06 106 ARG A CA 1
ATOM 912 C C . ARG A 1 106 ? 6.258 2.793 5.572 1.00 79.06 106 ARG A C 1
ATOM 914 O O . ARG A 1 106 ? 5.772 2.480 4.488 1.00 79.06 106 ARG A O 1
ATOM 921 N N . SER A 1 107 ? 7.399 3.471 5.681 1.00 70.12 107 SER A N 1
ATOM 922 C CA . SER A 1 107 ? 8.160 3.995 4.534 1.00 70.12 107 SER A CA 1
ATOM 923 C C . SER A 1 107 ? 9.324 3.095 4.085 1.00 70.12 107 SER A C 1
ATOM 925 O O . SER A 1 107 ? 10.183 3.545 3.328 1.00 70.12 107 SER A O 1
ATOM 927 N N . ALA A 1 108 ? 9.396 1.852 4.572 1.00 74.31 108 ALA A N 1
ATOM 928 C CA . ALA A 1 108 ? 10.445 0.901 4.211 1.00 74.31 108 ALA A CA 1
ATOM 929 C C . ALA A 1 108 ? 9.942 -0.542 4.314 1.00 74.31 108 ALA A C 1
ATOM 931 O O . ALA A 1 108 ? 9.238 -0.887 5.262 1.00 74.31 108 ALA A O 1
ATOM 932 N N . MET A 1 109 ? 10.342 -1.367 3.347 1.00 80.94 109 MET A N 1
ATOM 933 C CA . MET A 1 109 ? 10.066 -2.805 3.324 1.00 80.94 109 MET A CA 1
ATOM 934 C C . MET A 1 109 ? 11.080 -3.575 4.184 1.00 80.94 109 MET A C 1
ATOM 936 O O . MET A 1 109 ? 12.198 -3.092 4.383 1.00 80.94 109 MET A O 1
ATOM 940 N N . PRO A 1 110 ? 10.759 -4.796 4.643 1.00 79.38 110 PRO A N 1
ATOM 941 C CA . PRO A 1 110 ? 11.712 -5.648 5.341 1.00 79.38 110 PRO A CA 1
ATOM 942 C C . PRO A 1 110 ? 12.867 -6.054 4.431 1.00 79.38 110 PRO A C 1
ATOM 944 O O . PRO A 1 110 ? 12.649 -6.456 3.291 1.00 79.38 110 PRO A O 1
ATOM 947 N N . ASP A 1 111 ? 14.092 -6.041 4.951 1.00 81.56 111 ASP A N 1
ATOM 948 C CA . ASP A 1 111 ? 15.285 -6.301 4.139 1.00 81.56 111 ASP A CA 1
ATOM 949 C C . ASP A 1 111 ? 15.280 -7.682 3.457 1.00 81.56 111 ASP A C 1
ATOM 951 O O . ASP A 1 111 ? 15.765 -7.830 2.338 1.00 81.56 111 ASP A O 1
ATOM 955 N N . HIS A 1 112 ? 14.656 -8.690 4.080 1.00 83.50 112 HIS A N 1
ATOM 956 C CA . HIS A 1 112 ? 14.654 -10.067 3.578 1.00 83.50 112 HIS A CA 1
ATOM 957 C C . HIS A 1 112 ? 13.917 -10.262 2.250 1.00 83.50 112 HIS A C 1
ATOM 959 O O . HIS A 1 112 ? 14.141 -11.287 1.606 1.00 83.50 112 HIS A O 1
ATOM 965 N N . ILE A 1 113 ? 13.033 -9.342 1.841 1.00 86.62 113 ILE A N 1
ATOM 966 C CA . ILE A 1 113 ? 12.392 -9.426 0.519 1.00 86.62 113 ILE A CA 1
ATOM 967 C C . ILE A 1 113 ? 13.300 -8.868 -0.579 1.00 86.62 113 ILE A C 1
ATOM 969 O O . ILE A 1 113 ? 13.157 -9.231 -1.745 1.00 86.62 113 ILE A O 1
ATOM 973 N N . TYR A 1 114 ? 14.256 -8.008 -0.243 1.00 87.06 114 TYR A N 1
ATOM 974 C CA . TYR A 1 114 ? 15.109 -7.378 -1.232 1.00 87.06 114 TYR A CA 1
ATOM 975 C C . TYR A 1 114 ? 16.225 -8.297 -1.706 1.00 87.06 114 TYR A C 1
ATOM 977 O O . TYR A 1 114 ? 16.881 -8.996 -0.935 1.00 87.06 114 TYR A O 1
ATOM 985 N N . SER A 1 115 ? 16.517 -8.220 -3.001 1.00 84.56 115 SER A N 1
ATOM 986 C CA . SER A 1 115 ? 17.757 -8.787 -3.512 1.00 84.56 115 SER A CA 1
ATOM 987 C C . SER A 1 115 ? 18.962 -7.883 -3.223 1.00 84.56 115 SER A C 1
ATOM 989 O O . SER A 1 115 ? 18.809 -6.667 -3.058 1.00 84.56 115 SER A O 1
ATOM 991 N N . PRO A 1 116 ? 20.183 -8.446 -3.165 1.00 78.19 116 PRO A N 1
ATOM 992 C CA . PRO A 1 116 ? 21.391 -7.638 -3.072 1.00 78.19 116 PRO A CA 1
ATOM 993 C C . PRO A 1 116 ? 21.488 -6.666 -4.259 1.00 78.19 116 PRO A C 1
ATOM 995 O O . PRO A 1 116 ? 21.148 -7.063 -5.382 1.00 78.19 116 PRO A O 1
ATOM 998 N N . PRO A 1 117 ? 21.971 -5.428 -4.050 1.00 74.31 117 PRO A N 1
ATOM 999 C CA . PRO A 1 117 ? 22.143 -4.471 -5.137 1.00 74.31 117 PRO A CA 1
ATOM 1000 C C . PRO A 1 117 ? 23.109 -5.028 -6.191 1.00 74.31 117 PRO A C 1
ATOM 1002 O O . PRO A 1 117 ? 24.149 -5.600 -5.860 1.00 74.31 117 PRO A O 1
ATOM 1005 N N . LYS A 1 118 ? 22.774 -4.866 -7.476 1.00 68.94 118 LYS A N 1
ATOM 1006 C CA . LYS A 1 118 ? 23.599 -5.331 -8.606 1.00 68.94 118 LYS A CA 1
ATOM 1007 C C . LYS A 1 118 ? 23.815 -4.204 -9.610 1.00 68.94 118 LYS A C 1
ATOM 1009 O O . LYS A 1 118 ? 22.875 -3.495 -9.947 1.00 68.94 118 LYS A O 1
ATOM 1014 N N . ASN A 1 119 ? 25.040 -4.095 -10.128 1.00 65.69 119 ASN A N 1
ATOM 1015 C CA . ASN A 1 119 ? 25.406 -3.234 -11.262 1.00 65.69 119 ASN A CA 1
ATOM 1016 C C . ASN A 1 119 ? 25.012 -1.750 -11.114 1.00 65.69 119 ASN A C 1
ATOM 1018 O O . ASN A 1 119 ? 24.639 -1.103 -12.091 1.00 65.69 119 ASN A O 1
ATOM 1022 N N . LEU A 1 120 ? 25.095 -1.196 -9.902 1.00 70.12 120 LEU A N 1
ATOM 1023 C CA . LEU A 1 120 ? 24.872 0.233 -9.683 1.00 70.12 120 LEU A CA 1
ATOM 1024 C C . LEU A 1 120 ? 26.125 1.028 -10.052 1.00 70.12 120 LEU A C 1
ATOM 1026 O O . LEU A 1 120 ? 27.248 0.610 -9.773 1.00 70.12 120 LEU A O 1
ATOM 1030 N N . THR A 1 121 ? 25.937 2.210 -10.638 1.00 76.06 121 THR A N 1
ATOM 1031 C CA . THR A 1 121 ? 27.034 3.178 -10.752 1.00 76.06 121 THR A CA 1
ATOM 1032 C C . THR A 1 121 ? 27.475 3.608 -9.353 1.00 76.06 121 THR A C 1
ATOM 1034 O O . THR A 1 121 ? 26.666 3.621 -8.424 1.00 76.06 121 THR A O 1
ATOM 1037 N N . LYS A 1 122 ? 28.738 4.023 -9.191 1.00 76.88 122 LYS A N 1
ATOM 1038 C CA . LYS A 1 122 ? 29.256 4.506 -7.897 1.00 76.88 122 LYS A CA 1
ATOM 1039 C C . LYS A 1 122 ? 28.357 5.590 -7.281 1.00 76.88 122 LYS A C 1
ATOM 1041 O O . LYS A 1 122 ? 28.052 5.539 -6.096 1.00 76.88 122 LYS A O 1
ATOM 1046 N N . VAL A 1 123 ? 27.862 6.512 -8.109 1.00 76.94 123 VAL A N 1
ATOM 1047 C CA . VAL A 1 123 ? 26.947 7.588 -7.693 1.00 76.94 123 VAL A CA 1
ATOM 1048 C C . VAL A 1 123 ? 25.617 7.033 -7.173 1.00 76.94 123 VAL A C 1
ATOM 1050 O O . VAL A 1 123 ? 25.146 7.451 -6.117 1.00 76.94 123 VAL A O 1
ATOM 1053 N N . LEU A 1 124 ? 25.007 6.078 -7.883 1.00 73.31 124 LEU A N 1
ATOM 1054 C CA . LEU A 1 124 ? 23.754 5.454 -7.446 1.00 73.31 124 LEU A CA 1
ATOM 1055 C C . LEU A 1 124 ? 23.943 4.603 -6.193 1.00 73.31 124 LEU A C 1
ATOM 1057 O O . LEU A 1 124 ? 23.070 4.600 -5.331 1.00 73.31 124 LEU A O 1
ATOM 1061 N N . GLN A 1 125 ? 25.083 3.928 -6.068 1.00 78.69 125 GLN A N 1
ATOM 1062 C CA . GLN A 1 125 ? 25.427 3.154 -4.884 1.00 78.69 125 GLN A CA 1
ATOM 1063 C C . GLN A 1 125 ? 25.581 4.061 -3.657 1.00 78.69 125 GLN A C 1
ATOM 1065 O O . GLN A 1 125 ? 24.987 3.787 -2.619 1.00 78.69 125 GLN A O 1
ATOM 1070 N N . GLU A 1 126 ? 26.299 5.179 -3.774 1.00 81.44 126 GLU A N 1
ATOM 1071 C CA . GLU A 1 126 ? 26.419 6.168 -2.695 1.00 81.44 126 GLU A CA 1
ATOM 1072 C C . GLU A 1 126 ? 25.061 6.783 -2.327 1.00 81.44 126 GLU A C 1
ATOM 1074 O O . GLU A 1 126 ? 24.755 6.946 -1.143 1.00 81.44 126 GLU A O 1
ATOM 1079 N N . LYS A 1 127 ? 24.222 7.092 -3.327 1.00 78.00 127 LYS A N 1
ATOM 1080 C CA . LYS A 1 127 ? 22.861 7.602 -3.106 1.00 78.00 127 LYS A CA 1
ATOM 1081 C C . LYS A 1 127 ? 21.995 6.572 -2.377 1.00 78.00 127 LYS A C 1
ATOM 1083 O O . LYS A 1 127 ? 21.348 6.933 -1.401 1.00 78.00 127 LYS A O 1
ATOM 1088 N N . LEU A 1 128 ? 22.030 5.307 -2.800 1.00 79.69 128 LEU A N 1
ATOM 1089 C CA . LEU A 1 128 ? 21.308 4.205 -2.164 1.00 79.69 128 LEU A CA 1
ATOM 1090 C C . LEU A 1 128 ? 21.742 4.021 -0.708 1.00 79.69 128 LEU A C 1
ATOM 1092 O O . LEU A 1 128 ? 20.886 4.001 0.166 1.00 79.69 128 LEU A O 1
ATOM 1096 N N . MET A 1 129 ? 23.048 3.960 -0.431 1.00 79.06 129 MET A N 1
ATOM 1097 C CA . MET A 1 129 ? 23.560 3.795 0.935 1.00 79.06 129 MET A CA 1
ATOM 1098 C C . MET A 1 129 ? 23.125 4.945 1.851 1.00 79.06 129 MET A C 1
ATOM 1100 O O . MET A 1 129 ? 22.669 4.709 2.966 1.00 79.06 129 MET A O 1
ATOM 1104 N N . ARG A 1 130 ? 23.198 6.196 1.370 1.00 77.75 130 ARG A N 1
ATOM 1105 C CA . ARG A 1 130 ? 22.706 7.368 2.118 1.00 77.75 130 ARG A CA 1
ATOM 1106 C C . ARG A 1 130 ? 21.202 7.300 2.360 1.00 77.75 130 ARG A C 1
ATOM 1108 O O . ARG A 1 130 ? 20.742 7.667 3.439 1.00 77.75 130 ARG A O 1
ATOM 1115 N N . THR A 1 131 ? 20.440 6.863 1.361 1.00 73.38 131 THR A N 1
ATOM 1116 C CA . THR A 1 131 ? 18.996 6.656 1.475 1.00 73.38 131 THR A CA 1
ATOM 1117 C C . THR A 1 131 ? 18.682 5.583 2.508 1.00 73.38 131 THR A C 1
ATOM 1119 O O . THR A 1 131 ? 17.887 5.862 3.390 1.00 73.38 131 THR A O 1
ATOM 1122 N N . MET A 1 132 ? 19.317 4.412 2.451 1.00 72.81 132 MET A N 1
ATOM 1123 C CA . MET A 1 132 ? 19.092 3.318 3.402 1.00 72.81 132 MET A CA 1
ATOM 1124 C C . MET A 1 132 ? 19.434 3.749 4.829 1.00 72.81 132 MET A C 1
ATOM 1126 O O . MET A 1 132 ? 18.591 3.633 5.706 1.00 72.81 132 MET A O 1
ATOM 1130 N N . GLN A 1 133 ? 20.592 4.386 5.037 1.00 71.19 133 GLN A N 1
ATOM 1131 C CA . GLN A 1 133 ? 20.957 4.953 6.339 1.00 71.19 133 GLN A CA 1
ATOM 1132 C C . GLN A 1 133 ? 19.920 5.982 6.817 1.00 71.19 133 GLN A C 1
ATOM 1134 O O . GLN A 1 133 ? 19.550 6.019 7.985 1.00 71.19 133 GLN A O 1
ATOM 1139 N N . THR A 1 134 ? 19.406 6.810 5.903 1.00 66.81 134 THR A N 1
ATOM 1140 C CA . THR A 1 134 ? 18.344 7.766 6.225 1.00 66.81 134 THR A CA 1
ATOM 1141 C C . THR A 1 134 ? 17.044 7.048 6.588 1.00 66.81 134 THR A C 1
ATOM 1143 O O . THR A 1 134 ? 16.425 7.429 7.569 1.00 66.81 134 THR A O 1
ATOM 1146 N N . LEU A 1 135 ? 16.628 6.021 5.844 1.00 64.56 135 LEU A N 1
ATOM 1147 C CA . LEU A 1 135 ? 15.419 5.233 6.107 1.00 64.56 135 LEU A CA 1
ATOM 1148 C C . LEU A 1 135 ? 15.533 4.407 7.390 1.00 64.56 135 LEU A C 1
ATOM 1150 O O . LEU A 1 135 ? 14.523 4.193 8.039 1.00 64.56 135 LEU A O 1
ATOM 1154 N N . GLU A 1 136 ? 16.729 3.999 7.799 1.00 62.94 136 GLU A N 1
ATOM 1155 C CA . GLU A 1 136 ? 16.964 3.403 9.118 1.00 62.94 136 GLU A CA 1
ATOM 1156 C C . GLU A 1 136 ? 16.816 4.443 10.236 1.00 62.94 136 GLU A C 1
ATOM 1158 O O . GLU A 1 136 ? 16.241 4.147 11.276 1.00 62.94 136 GLU A O 1
ATOM 1163 N N . THR A 1 137 ? 17.284 5.680 10.019 1.00 58.09 137 THR A N 1
ATOM 1164 C CA . THR A 1 137 ? 17.150 6.768 11.011 1.00 58.09 137 THR A CA 1
ATOM 1165 C C . THR A 1 137 ? 15.772 7.449 11.037 1.00 58.09 137 THR A C 1
ATOM 1167 O O . THR A 1 137 ? 15.400 8.022 12.058 1.00 58.09 137 THR A O 1
ATOM 1170 N N . LEU A 1 138 ? 15.046 7.452 9.911 1.00 51.75 138 LEU A N 1
ATOM 1171 C CA . LEU A 1 138 ? 13.727 8.080 9.727 1.00 51.75 138 LEU A CA 1
ATOM 1172 C C . LEU A 1 138 ? 12.583 7.081 9.757 1.00 51.75 138 LEU A C 1
ATOM 1174 O O . LEU A 1 138 ? 11.448 7.474 10.025 1.00 51.75 138 LEU A O 1
ATOM 1178 N N . GLY A 1 139 ? 12.850 5.822 9.410 1.00 51.03 139 GLY A N 1
ATOM 1179 C CA . GLY A 1 139 ? 11.925 4.740 9.672 1.00 51.03 139 GLY A CA 1
ATOM 1180 C C . GLY A 1 139 ? 11.538 4.872 11.126 1.00 51.03 139 GLY A C 1
ATOM 1181 O O . GLY A 1 139 ? 12.409 5.115 11.961 1.00 51.03 139 GLY A O 1
ATOM 1182 N N . MET A 1 140 ? 10.232 4.837 11.390 1.00 50.56 140 MET A N 1
ATOM 1183 C CA . MET A 1 140 ? 9.718 4.814 12.748 1.00 50.56 140 MET A CA 1
ATOM 1184 C C . MET A 1 140 ? 10.553 3.786 13.492 1.00 50.56 140 MET A C 1
ATOM 1186 O O . MET A 1 140 ? 10.487 2.593 13.186 1.00 50.56 140 MET A O 1
ATOM 1190 N N . ASP A 1 141 ? 11.443 4.262 14.361 1.00 50.34 141 ASP A N 1
ATOM 1191 C CA . ASP A 1 141 ? 12.083 3.379 15.303 1.00 50.34 141 ASP A CA 1
ATOM 1192 C C . ASP A 1 141 ? 10.896 2.855 16.089 1.00 50.34 141 ASP A C 1
ATOM 1194 O O . ASP A 1 141 ? 10.269 3.608 16.831 1.00 50.34 141 ASP A O 1
ATOM 1198 N N . ASP A 1 142 ? 10.509 1.607 15.829 1.00 49.59 142 ASP A N 1
ATOM 1199 C CA . ASP A 1 142 ? 9.368 0.976 16.492 1.00 49.59 142 ASP A CA 1
ATOM 1200 C C . ASP A 1 142 ? 9.550 1.010 18.026 1.00 49.59 142 ASP A C 1
ATOM 1202 O O . ASP A 1 142 ? 8.607 0.763 18.767 1.00 49.59 142 ASP A O 1
ATOM 1206 N N . ASN A 1 143 ? 10.761 1.334 18.506 1.00 49.50 143 ASN A N 1
ATOM 1207 C CA . ASN A 1 143 ? 11.090 1.558 19.909 1.00 49.50 143 ASN A CA 1
ATOM 1208 C C . ASN A 1 143 ? 10.861 2.998 20.408 1.00 49.50 143 ASN A C 1
ATOM 1210 O O . ASN A 1 143 ? 10.897 3.222 21.615 1.00 49.50 143 ASN A O 1
ATOM 1214 N N . LYS A 1 144 ? 10.702 3.988 19.520 1.00 58.22 144 LYS A N 1
ATOM 1215 C CA . LYS A 1 144 ? 10.538 5.404 19.889 1.00 58.22 144 LYS A CA 1
ATOM 1216 C C . LYS A 1 144 ? 9.082 5.762 20.185 1.00 58.22 144 LYS A C 1
ATOM 1218 O O . LYS A 1 144 ? 8.849 6.664 20.982 1.00 58.22 144 LYS A O 1
ATOM 1223 N N . PHE A 1 145 ? 8.128 5.063 19.570 1.00 63.94 145 PHE A N 1
ATOM 1224 C CA . PHE A 1 145 ? 6.696 5.295 19.758 1.00 63.94 145 PHE A CA 1
ATOM 1225 C C . PHE A 1 145 ? 5.969 3.980 20.027 1.00 63.94 145 PHE A C 1
ATOM 1227 O O . PHE A 1 145 ? 6.223 2.982 19.354 1.00 63.94 145 PHE A O 1
ATOM 1234 N N . ASP A 1 146 ? 5.048 3.991 20.991 1.00 73.94 146 ASP A N 1
ATOM 1235 C CA . ASP A 1 146 ? 4.185 2.845 21.264 1.00 73.94 146 ASP A CA 1
ATOM 1236 C C . ASP A 1 146 ? 3.224 2.622 20.085 1.00 73.94 146 ASP A C 1
ATOM 1238 O O . ASP A 1 146 ? 2.266 3.366 19.881 1.00 73.94 146 ASP A O 1
ATOM 1242 N N . SER A 1 147 ? 3.519 1.601 19.281 1.00 77.69 147 SER A N 1
ATOM 1243 C CA . SER A 1 147 ? 2.720 1.178 18.127 1.00 77.69 147 SER A CA 1
ATOM 1244 C C . SER A 1 147 ? 1.761 0.030 18.459 1.00 77.69 147 SER A C 1
ATOM 1246 O O . SER A 1 147 ? 1.111 -0.500 17.560 1.00 77.69 147 SER A O 1
ATOM 1248 N N . SER A 1 148 ? 1.622 -0.345 19.738 1.00 84.56 148 SER A N 1
ATOM 1249 C CA . SER A 1 148 ? 0.805 -1.491 20.169 1.00 84.56 148 SER A CA 1
ATOM 1250 C C . SER A 1 148 ? -0.682 -1.363 19.838 1.00 84.56 148 SER A C 1
ATOM 1252 O O . SER A 1 148 ? -1.391 -2.369 19.803 1.00 84.56 148 SER A O 1
ATOM 1254 N N . ILE A 1 149 ? -1.158 -0.144 19.565 1.00 89.62 149 ILE A N 1
ATOM 1255 C CA . ILE A 1 149 ? -2.532 0.091 19.134 1.00 89.62 149 ILE A CA 1
ATOM 1256 C C . ILE A 1 149 ? -2.811 -0.497 17.743 1.00 89.62 149 ILE A C 1
ATOM 1258 O O . ILE A 1 149 ? -3.954 -0.855 17.464 1.00 89.62 149 ILE A O 1
ATOM 1262 N N . PHE A 1 150 ? -1.809 -0.601 16.866 1.00 90.25 150 PHE A N 1
ATOM 1263 C CA . PHE A 1 150 ? -1.993 -1.085 15.501 1.00 90.25 150 PHE A CA 1
ATOM 1264 C C . PHE A 1 150 ? -2.135 -2.607 15.468 1.00 90.25 150 PHE A C 1
ATOM 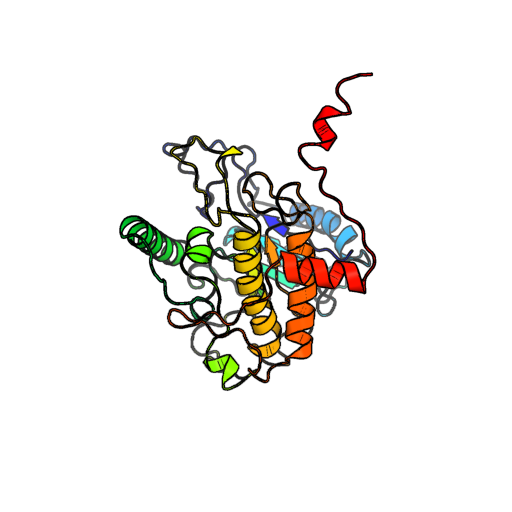1266 O O . PHE A 1 150 ? -1.520 -3.328 16.243 1.00 90.25 150 PHE A O 1
ATOM 1273 N N . ASN A 1 151 ? -2.954 -3.114 14.553 1.00 89.62 151 ASN A N 1
ATOM 1274 C CA . ASN A 1 151 ? -3.142 -4.548 14.342 1.00 89.62 151 ASN A CA 1
ATOM 1275 C C . ASN A 1 151 ? -2.166 -5.074 13.281 1.00 89.62 151 ASN A C 1
ATOM 1277 O O . ASN A 1 151 ? -1.656 -6.190 13.397 1.00 89.62 151 ASN A O 1
ATOM 1281 N N . GLN A 1 152 ? -1.891 -4.254 12.263 1.00 87.12 152 GLN A N 1
ATOM 1282 C CA . GLN A 1 152 ? -1.137 -4.628 11.069 1.00 87.12 152 GLN A CA 1
ATOM 1283 C C . GLN A 1 152 ? -0.247 -3.475 10.585 1.00 87.12 152 GLN A C 1
ATOM 1285 O O . GLN A 1 152 ? -0.544 -2.310 10.847 1.00 87.12 152 GLN A O 1
ATOM 1290 N N . SER A 1 153 ? 0.821 -3.765 9.837 1.00 86.94 153 SER A N 1
ATOM 1291 C CA . SER A 1 153 ? 1.544 -2.739 9.071 1.00 86.94 153 SER A CA 1
ATOM 1292 C C . SER A 1 153 ? 1.304 -2.871 7.571 1.00 86.94 153 SER A C 1
ATOM 1294 O O . SER A 1 153 ? 1.008 -3.946 7.059 1.00 86.94 153 SER A O 1
ATOM 1296 N N . MET A 1 154 ? 1.444 -1.763 6.852 1.00 88.88 154 MET A N 1
ATOM 1297 C CA . MET A 1 154 ? 1.538 -1.725 5.398 1.00 88.88 154 MET A CA 1
ATOM 1298 C C . MET A 1 154 ? 2.762 -0.901 5.019 1.00 88.88 154 MET A C 1
ATOM 1300 O O . MET A 1 154 ? 2.870 0.266 5.400 1.00 88.88 154 MET A O 1
ATOM 1304 N N . ALA A 1 155 ? 3.677 -1.498 4.264 1.00 86.38 155 ALA A N 1
ATOM 1305 C CA . ALA A 1 155 ? 4.915 -0.852 3.852 1.00 86.38 155 ALA A CA 1
ATOM 1306 C C . ALA A 1 155 ? 4.934 -0.629 2.343 1.00 86.38 155 ALA A C 1
ATOM 1308 O O . ALA A 1 155 ? 4.570 -1.521 1.584 1.00 86.38 155 ALA A O 1
ATOM 1309 N N . TYR A 1 156 ? 5.411 0.535 1.905 1.00 86.88 156 TYR A N 1
ATOM 1310 C CA . TYR A 1 156 ? 5.784 0.757 0.509 1.00 86.88 156 TYR A CA 1
ATOM 1311 C C . TYR A 1 156 ? 7.304 0.859 0.387 1.00 86.88 156 TYR A C 1
ATOM 1313 O O . TYR A 1 156 ? 7.952 1.450 1.257 1.00 86.88 156 TYR A O 1
ATOM 1321 N N . PRO A 1 157 ? 7.898 0.308 -0.683 1.00 86.00 157 PRO A N 1
ATOM 1322 C CA . PRO A 1 157 ? 9.325 0.429 -0.902 1.00 86.00 157 PRO A CA 1
ATOM 1323 C C . PRO A 1 157 ? 9.675 1.865 -1.286 1.00 86.00 157 PRO A C 1
ATOM 1325 O O . PRO A 1 157 ? 8.952 2.524 -2.039 1.00 86.00 157 PRO A O 1
ATOM 1328 N N . TYR A 1 158 ? 10.829 2.342 -0.823 1.00 83.25 158 TYR A N 1
ATOM 1329 C CA . TYR A 1 158 ? 11.360 3.601 -1.326 1.00 83.25 158 TYR A CA 1
ATOM 1330 C C . TYR A 1 158 ? 11.733 3.437 -2.810 1.00 83.25 158 TYR A C 1
ATOM 1332 O O . TYR A 1 158 ? 12.482 2.511 -3.133 1.00 83.25 158 TYR A O 1
ATOM 1340 N N . PRO A 1 159 ? 11.289 4.320 -3.726 1.00 83.12 159 PRO A N 1
ATOM 1341 C CA . PRO A 1 159 ? 11.436 4.094 -5.166 1.00 83.12 159 PRO A CA 1
ATOM 1342 C C . PRO A 1 159 ? 12.862 3.811 -5.657 1.00 83.12 159 PRO A C 1
ATOM 1344 O O . PRO A 1 159 ? 13.060 2.950 -6.511 1.00 83.12 159 PRO A O 1
ATOM 1347 N N . LEU A 1 160 ? 13.878 4.485 -5.105 1.00 79.88 160 LEU A N 1
ATOM 1348 C CA . LEU A 1 160 ? 15.273 4.204 -5.474 1.00 79.88 160 LEU A CA 1
ATOM 1349 C C . LEU A 1 160 ? 15.702 2.802 -5.031 1.00 79.88 160 LEU A C 1
ATOM 1351 O O . LEU A 1 160 ? 16.378 2.104 -5.784 1.00 79.88 160 LEU A O 1
ATOM 1355 N N . GLU A 1 161 ? 15.329 2.402 -3.814 1.00 80.81 161 GLU A N 1
ATOM 1356 C CA . GLU A 1 161 ? 15.677 1.088 -3.283 1.00 80.81 161 GLU A CA 1
ATOM 1357 C C . GLU A 1 161 ? 14.960 -0.007 -4.068 1.00 80.81 161 GLU A C 1
ATOM 1359 O O . GLU A 1 161 ? 15.610 -0.941 -4.515 1.00 80.81 161 GLU A O 1
ATOM 1364 N N . TYR A 1 162 ? 13.669 0.170 -4.346 1.00 83.19 162 TYR A N 1
ATOM 1365 C CA . TYR A 1 162 ? 12.856 -0.742 -5.149 1.00 83.19 162 TYR A CA 1
ATOM 1366 C C . TYR A 1 162 ? 13.486 -1.095 -6.505 1.00 83.19 162 TYR A C 1
ATOM 1368 O O . TYR A 1 162 ? 13.425 -2.235 -6.966 1.00 83.19 162 TYR A O 1
ATOM 1376 N N . ILE A 1 163 ? 14.111 -0.109 -7.154 1.00 80.62 163 ILE A N 1
ATOM 1377 C CA . ILE A 1 163 ? 14.746 -0.286 -8.463 1.00 80.62 163 ILE A CA 1
ATOM 1378 C C . ILE A 1 163 ? 16.168 -0.819 -8.344 1.00 80.62 163 ILE A C 1
ATOM 1380 O O . ILE A 1 163 ? 16.572 -1.670 -9.137 1.00 80.62 163 ILE A O 1
ATOM 1384 N N . ALA A 1 164 ? 16.925 -0.357 -7.353 1.00 82.38 164 ALA A N 1
ATOM 1385 C CA . ALA A 1 164 ? 18.288 -0.819 -7.127 1.00 82.38 164 ALA A CA 1
ATOM 1386 C C . ALA A 1 164 ? 18.352 -2.249 -6.557 1.00 82.38 164 ALA A C 1
ATOM 1388 O O . ALA A 1 164 ? 19.309 -2.986 -6.806 1.00 82.38 164 ALA A O 1
ATOM 1389 N N . ARG A 1 165 ? 17.328 -2.625 -5.793 1.00 87.06 165 ARG A N 1
ATOM 1390 C CA . ARG A 1 165 ? 17.154 -3.885 -5.080 1.00 87.06 165 ARG A CA 1
ATOM 1391 C C . ARG A 1 165 ? 15.739 -4.395 -5.371 1.00 87.06 165 ARG A C 1
ATOM 1393 O O . ARG A 1 165 ? 14.844 -4.221 -4.561 1.00 87.06 165 ARG A O 1
ATOM 1400 N N . PRO A 1 166 ? 15.483 -5.016 -6.528 1.00 88.62 166 PRO A N 1
ATOM 1401 C CA . PRO A 1 166 ? 14.175 -5.609 -6.792 1.00 88.62 166 PRO A CA 1
ATOM 1402 C C . PRO A 1 166 ? 13.870 -6.728 -5.787 1.00 88.62 166 PRO A C 1
ATOM 1404 O O . PRO A 1 166 ? 14.780 -7.425 -5.319 1.00 88.62 166 PRO A O 1
ATOM 1407 N N . PHE A 1 167 ? 12.590 -6.930 -5.502 1.00 92.50 167 PHE A N 1
ATOM 1408 C CA . PHE A 1 167 ? 12.097 -7.980 -4.627 1.00 92.50 167 PHE A CA 1
ATOM 1409 C C . PHE A 1 167 ? 12.427 -9.386 -5.142 1.00 92.50 167 PHE A C 1
ATOM 1411 O O . PHE A 1 167 ? 12.590 -9.651 -6.343 1.00 92.50 167 PHE A O 1
ATOM 1418 N N . THR A 1 168 ? 12.494 -10.301 -4.184 1.00 91.94 168 THR A N 1
ATOM 1419 C CA . THR A 1 168 ? 12.691 -11.736 -4.336 1.00 91.94 168 THR A CA 1
ATOM 1420 C C . THR A 1 168 ? 11.930 -12.507 -3.291 1.00 91.94 168 THR A C 1
ATOM 1422 O O . THR A 1 168 ? 11.807 -12.067 -2.153 1.00 91.94 168 THR A O 1
ATOM 1425 N N . VAL A 1 169 ? 11.517 -13.717 -3.660 1.00 91.06 169 VAL A N 1
ATOM 1426 C CA . VAL A 1 169 ? 11.094 -14.697 -2.668 1.00 91.06 169 VAL A CA 1
ATOM 1427 C C . VAL A 1 169 ? 12.325 -15.116 -1.850 1.00 91.06 169 VAL A C 1
ATOM 1429 O O . VAL A 1 169 ? 13.323 -15.534 -2.446 1.00 91.06 169 VAL A O 1
ATOM 1432 N N . PRO A 1 170 ? 12.295 -14.999 -0.511 1.00 89.19 170 PRO A N 1
ATOM 1433 C CA . PRO A 1 170 ? 13.424 -15.392 0.321 1.00 89.19 170 PRO A CA 1
ATOM 1434 C C . PRO A 1 170 ? 13.727 -16.890 0.205 1.00 89.19 170 PRO A C 1
ATOM 1436 O O . PRO A 1 170 ? 12.814 -17.714 0.175 1.00 89.19 170 PRO A O 1
ATOM 1439 N N . GLN A 1 171 ? 15.010 -17.267 0.224 1.00 88.12 171 GLN A N 1
ATOM 1440 C CA . GLN A 1 171 ? 15.412 -18.672 0.074 1.00 88.12 171 GLN A CA 1
ATOM 1441 C C . GLN A 1 171 ? 14.849 -19.574 1.181 1.00 88.12 171 GLN A C 1
ATOM 1443 O O . GLN A 1 171 ? 14.496 -20.719 0.916 1.00 88.12 171 GLN A O 1
ATOM 1448 N N . TRP A 1 172 ? 14.734 -19.056 2.408 1.00 87.62 172 TRP A N 1
ATOM 1449 C CA . TRP A 1 172 ? 14.126 -19.793 3.518 1.00 87.62 172 TRP A CA 1
ATOM 1450 C C . TRP A 1 172 ? 12.660 -20.130 3.241 1.00 87.62 172 TRP A C 1
ATOM 1452 O O . TRP A 1 172 ? 12.225 -21.223 3.574 1.00 87.62 172 TRP A O 1
ATOM 1462 N N . CYS A 1 173 ? 11.928 -19.241 2.568 1.00 89.06 173 CYS A N 1
ATOM 1463 C CA . CYS A 1 173 ? 10.526 -19.459 2.233 1.00 89.06 173 CYS A CA 1
ATOM 1464 C C . CYS A 1 173 ? 10.373 -20.512 1.136 1.00 89.06 173 CYS A C 1
ATOM 1466 O O . CYS A 1 173 ? 9.458 -21.324 1.183 1.00 89.06 173 CYS A O 1
ATOM 1468 N N . LEU A 1 174 ? 11.291 -20.529 0.166 1.00 90.44 174 LEU A N 1
ATOM 1469 C CA . LEU A 1 174 ? 11.324 -21.579 -0.854 1.00 90.44 174 LEU A CA 1
ATOM 1470 C C . LEU A 1 174 ? 11.670 -22.944 -0.251 1.00 90.44 174 LEU A C 1
ATOM 1472 O O . LEU A 1 174 ? 11.120 -23.954 -0.669 1.00 90.44 174 LEU A O 1
ATOM 1476 N N . ALA A 1 175 ? 12.581 -22.974 0.725 1.00 89.31 175 ALA A N 1
ATOM 1477 C CA . ALA A 1 175 ? 12.996 -24.208 1.382 1.00 89.31 175 ALA A CA 1
ATOM 1478 C C . ALA A 1 175 ? 11.935 -24.750 2.351 1.00 89.31 175 ALA A C 1
ATOM 1480 O O . ALA A 1 175 ? 11.763 -25.963 2.452 1.00 89.31 175 ALA A O 1
ATOM 1481 N N . LYS A 1 176 ? 11.259 -23.857 3.081 1.00 88.38 176 LYS A N 1
ATOM 1482 C CA . LYS A 1 176 ? 10.239 -24.182 4.081 1.00 88.38 176 LYS A CA 1
ATOM 1483 C C . LYS A 1 176 ? 9.088 -23.169 4.025 1.00 88.38 176 LYS A C 1
ATOM 1485 O O . LYS A 1 176 ? 9.075 -22.189 4.777 1.00 88.38 176 LYS A O 1
ATOM 1490 N N . PRO A 1 177 ? 8.125 -23.368 3.114 1.00 89.12 177 PRO A N 1
ATOM 1491 C CA . PRO A 1 177 ? 6.951 -22.512 3.031 1.00 89.12 177 PRO A CA 1
ATOM 1492 C C . PRO A 1 177 ? 6.161 -22.538 4.340 1.00 89.12 177 PRO A C 1
ATOM 1494 O O . PRO A 1 177 ? 6.051 -23.577 4.983 1.00 89.12 177 PRO A O 1
ATOM 1497 N N . HIS A 1 178 ? 5.578 -21.400 4.706 1.00 87.25 178 HIS A N 1
ATOM 1498 C CA . HIS A 1 178 ? 4.812 -21.189 5.938 1.00 87.25 178 HIS A CA 1
ATOM 1499 C C . HIS A 1 178 ? 5.583 -21.357 7.257 1.00 87.25 178 HIS A C 1
ATOM 1501 O O . HIS A 1 178 ? 4.964 -21.274 8.315 1.00 87.25 178 HIS A O 1
ATOM 1507 N N . GLU A 1 179 ? 6.906 -21.536 7.213 1.00 84.38 179 GLU A N 1
ATOM 1508 C CA . GLU A 1 179 ? 7.777 -21.627 8.392 1.00 84.38 179 GLU A CA 1
ATOM 1509 C C . GLU A 1 179 ? 8.832 -20.506 8.356 1.00 84.38 179 GLU A C 1
ATOM 1511 O O . GLU A 1 179 ? 9.997 -20.749 8.012 1.00 84.38 179 GLU A O 1
ATOM 1516 N N . PRO A 1 180 ? 8.458 -19.246 8.650 1.00 77.62 180 PRO A N 1
ATOM 1517 C CA . PRO A 1 180 ? 9.432 -18.167 8.650 1.00 77.62 180 PRO A CA 1
ATOM 1518 C C . PRO A 1 180 ? 10.531 -18.425 9.697 1.00 77.62 180 PRO A C 1
ATOM 1520 O O . PRO A 1 180 ? 10.240 -18.821 10.818 1.00 77.62 180 PRO A O 1
ATOM 1523 N N . PRO A 1 181 ? 11.815 -18.153 9.408 1.00 67.75 181 PRO A N 1
ATOM 1524 C CA . PRO A 1 181 ? 12.915 -18.438 10.339 1.00 67.75 181 PRO A CA 1
ATOM 1525 C C . PRO A 1 181 ? 12.881 -17.561 11.600 1.00 67.75 181 PRO A C 1
ATOM 1527 O O . PRO A 1 181 ? 13.680 -17.752 12.510 1.00 67.75 181 PRO A O 1
ATOM 1530 N N . PHE A 1 182 ? 11.968 -16.591 11.644 1.00 66.06 182 PHE A N 1
ATOM 1531 C CA . PHE A 1 182 ? 11.764 -15.664 12.748 1.00 66.06 182 PHE A CA 1
ATOM 1532 C C . PHE A 1 182 ? 10.620 -16.103 13.680 1.00 66.06 182 PHE A C 1
ATOM 1534 O O . PHE A 1 182 ? 10.151 -15.289 14.473 1.00 66.06 182 PHE A O 1
ATOM 1541 N N . THR A 1 183 ? 10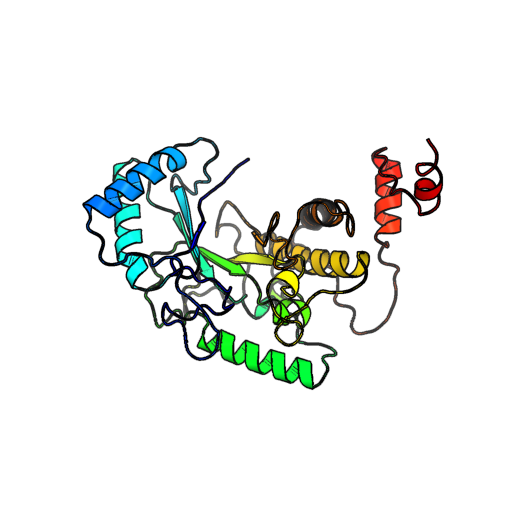.157 -17.362 13.606 1.00 49.75 183 THR A N 1
ATOM 1542 C CA . THR A 1 183 ? 9.150 -17.934 14.521 1.00 49.75 183 THR A CA 1
ATOM 1543 C C . THR A 1 183 ? 9.711 -18.165 15.926 1.00 49.75 183 THR A C 1
ATOM 1545 O O . THR A 1 183 ? 9.930 -19.286 16.377 1.00 49.75 183 THR A O 1
ATOM 1548 N N . SER A 1 184 ? 9.945 -17.057 16.614 1.00 44.75 184 SER A N 1
ATOM 1549 C CA . SER A 1 184 ? 9.793 -16.854 18.049 1.00 44.75 184 SER A CA 1
ATOM 1550 C C . SER A 1 184 ? 9.776 -15.336 18.218 1.00 44.75 184 SER A C 1
ATOM 1552 O O . SER A 1 184 ? 10.774 -14.687 17.910 1.00 44.75 184 SER A O 1
ATOM 1554 N N . LEU A 1 185 ? 8.654 -14.757 18.656 1.00 47.00 185 LEU A N 1
ATOM 1555 C CA . LEU A 1 185 ? 8.483 -13.333 18.988 1.00 47.00 185 LEU A CA 1
ATOM 1556 C C . LEU A 1 185 ? 9.363 -12.933 20.196 1.00 47.00 185 LEU A C 1
ATOM 1558 O O . LEU A 1 185 ? 8.857 -12.524 21.237 1.00 47.00 185 LEU A O 1
ATOM 1562 N N . GLY A 1 186 ? 10.679 -13.110 20.076 1.00 41.59 186 GLY A N 1
ATOM 1563 C CA . GLY A 1 186 ? 11.699 -12.788 21.071 1.00 41.59 186 GLY A CA 1
ATOM 1564 C C . GLY A 1 186 ? 12.487 -11.521 20.740 1.00 41.59 186 GLY A C 1
ATOM 1565 O O . GLY A 1 186 ? 13.010 -10.891 21.649 1.00 41.59 186 GLY A O 1
ATOM 1566 N N . GLU A 1 187 ? 12.508 -11.074 19.480 1.00 43.41 187 GLU A N 1
ATOM 1567 C CA . GLU A 1 187 ? 13.123 -9.800 19.093 1.00 43.41 187 GLU A CA 1
ATOM 1568 C C . GLU A 1 187 ? 12.186 -9.029 18.148 1.00 43.41 187 GLU A C 1
ATOM 1570 O O . GLU A 1 187 ? 12.185 -9.209 16.934 1.00 43.41 187 GLU A O 1
ATOM 1575 N N . ARG A 1 188 ? 11.378 -8.156 18.769 1.00 47.56 188 ARG A N 1
ATOM 1576 C CA . ARG A 1 188 ? 10.344 -7.260 18.208 1.00 47.56 188 ARG A CA 1
ATOM 1577 C C . ARG A 1 188 ? 9.101 -7.976 17.658 1.00 47.56 188 ARG A C 1
ATOM 1579 O O . ARG A 1 188 ? 9.140 -8.625 16.618 1.00 47.56 188 ARG A O 1
ATOM 1586 N N . LYS A 1 189 ? 7.957 -7.778 18.331 1.00 47.34 189 LYS A N 1
ATOM 1587 C CA . LYS A 1 189 ? 6.615 -8.101 17.817 1.00 47.34 189 LYS A CA 1
ATOM 1588 C C . LYS A 1 189 ? 6.346 -7.283 16.547 1.00 47.34 189 LYS A C 1
ATOM 1590 O O . LYS A 1 189 ? 5.763 -6.209 16.620 1.00 47.34 189 LYS A O 1
ATOM 1595 N N . ARG A 1 190 ? 6.813 -7.737 15.384 1.00 56.22 190 ARG A N 1
ATOM 1596 C CA . ARG A 1 190 ? 6.405 -7.139 14.111 1.00 56.22 190 ARG A CA 1
ATOM 1597 C C . ARG A 1 190 ? 5.017 -7.661 13.774 1.00 56.22 190 ARG A C 1
ATOM 1599 O O . ARG A 1 190 ? 4.806 -8.872 13.749 1.00 56.22 190 ARG A O 1
ATOM 1606 N N . HIS A 1 191 ? 4.086 -6.744 13.542 1.00 64.00 191 HIS A N 1
ATOM 1607 C CA . HIS A 1 191 ? 2.774 -7.089 13.016 1.00 64.00 191 HIS A CA 1
ATOM 1608 C C . HIS A 1 191 ? 2.917 -7.811 11.665 1.00 64.00 191 HIS A C 1
ATOM 1610 O O . HIS A 1 191 ? 3.909 -7.581 10.961 1.00 64.00 191 HIS A O 1
ATOM 1616 N N . PRO A 1 192 ? 1.946 -8.653 11.268 1.00 72.12 192 PRO A N 1
ATOM 1617 C CA . PRO A 1 192 ? 1.850 -9.101 9.884 1.00 72.12 192 PRO A CA 1
ATOM 1618 C C . PRO A 1 192 ? 1.902 -7.869 8.972 1.00 72.12 192 PRO A C 1
ATOM 1620 O O . PRO A 1 192 ? 1.281 -6.854 9.281 1.00 72.12 192 PRO A O 1
ATOM 1623 N N . GLU A 1 193 ? 2.658 -7.917 7.880 1.00 82.00 193 GLU A N 1
ATOM 1624 C CA . GLU A 1 193 ? 2.880 -6.732 7.048 1.00 82.00 193 GLU A CA 1
ATOM 1625 C C . GLU A 1 193 ? 2.299 -6.921 5.653 1.00 82.00 193 GLU A C 1
ATOM 1627 O O . GLU A 1 193 ? 2.615 -7.894 4.972 1.00 82.00 193 GLU A O 1
ATOM 1632 N N . ILE A 1 194 ? 1.478 -5.970 5.211 1.00 88.94 194 ILE A N 1
ATOM 1633 C CA . ILE A 1 194 ? 0.995 -5.862 3.837 1.00 88.94 194 ILE A CA 1
ATOM 1634 C C . ILE A 1 194 ? 2.104 -5.253 2.988 1.00 88.94 194 ILE A C 1
ATOM 1636 O O . ILE A 1 194 ? 2.600 -4.156 3.258 1.00 88.94 194 ILE A O 1
ATOM 1640 N N . PHE A 1 195 ? 2.482 -5.969 1.935 1.00 90.81 195 PHE A N 1
ATOM 1641 C CA . PHE A 1 195 ? 3.577 -5.564 1.064 1.00 90.81 195 PHE A CA 1
ATOM 1642 C C . PHE A 1 195 ? 3.074 -4.655 -0.049 1.00 90.81 195 PHE A C 1
ATOM 1644 O O . PHE A 1 195 ? 2.183 -5.026 -0.813 1.00 90.81 195 PHE A O 1
ATOM 1651 N N . GLY A 1 196 ? 3.660 -3.467 -0.129 1.00 92.38 196 GLY A N 1
ATOM 1652 C CA . GLY A 1 196 ? 3.431 -2.490 -1.175 1.00 92.38 196 GLY A CA 1
ATOM 1653 C C . GLY A 1 196 ? 4.329 -2.723 -2.386 1.00 92.38 196 GLY A C 1
ATOM 1654 O O . GLY A 1 196 ? 5.488 -3.121 -2.272 1.00 92.38 196 GLY A O 1
ATOM 1655 N N . VAL A 1 197 ? 3.796 -2.432 -3.565 1.00 94.25 197 VAL A N 1
ATOM 1656 C CA . VAL A 1 197 ? 4.486 -2.481 -4.857 1.00 94.25 197 VAL A CA 1
ATOM 1657 C C . VAL A 1 197 ? 4.219 -1.160 -5.582 1.00 94.25 197 VAL A C 1
ATOM 1659 O O . VAL A 1 197 ? 3.137 -0.591 -5.449 1.00 94.25 197 VAL A O 1
ATOM 1662 N N . VAL A 1 198 ? 5.191 -0.660 -6.345 1.00 92.50 198 VAL A N 1
ATOM 1663 C CA . VAL A 1 198 ? 5.044 0.564 -7.157 1.00 92.50 198 VAL A CA 1
ATOM 1664 C C . VAL A 1 198 ? 5.207 0.247 -8.642 1.00 92.50 198 VAL A C 1
ATOM 1666 O O . VAL A 1 198 ? 5.969 -0.657 -9.010 1.00 92.50 198 VAL A O 1
ATOM 1669 N N . THR A 1 199 ? 4.498 0.981 -9.503 1.00 92.62 199 THR A N 1
ATOM 1670 C CA . THR A 1 199 ? 4.578 0.811 -10.964 1.00 92.62 199 THR A CA 1
ATOM 1671 C C . THR A 1 199 ? 5.792 1.511 -11.559 1.00 92.62 199 THR A C 1
ATOM 1673 O O . THR A 1 199 ? 6.507 0.890 -12.338 1.00 92.62 199 THR A O 1
ATOM 1676 N N . ALA A 1 200 ? 6.070 2.755 -11.167 1.00 89.38 200 ALA A N 1
ATOM 1677 C CA . ALA A 1 200 ? 7.265 3.534 -11.499 1.00 89.38 200 ALA A CA 1
ATOM 1678 C C . ALA A 1 200 ? 7.439 4.705 -10.513 1.00 89.38 200 ALA A C 1
ATOM 1680 O O . ALA A 1 200 ? 6.765 4.731 -9.490 1.00 89.38 200 ALA A O 1
ATOM 1681 N N . PHE A 1 201 ? 8.372 5.631 -10.754 1.00 88.88 201 PHE A N 1
ATOM 1682 C CA . PHE A 1 201 ? 8.404 6.905 -10.034 1.00 88.88 201 PHE A CA 1
ATOM 1683 C C . PHE A 1 201 ? 8.989 8.018 -10.901 1.00 88.88 201 PHE A C 1
ATOM 1685 O O . PHE A 1 201 ? 10.144 7.944 -11.303 1.00 88.88 201 PHE A O 1
ATOM 1692 N N . ASP A 1 202 ? 8.222 9.069 -11.137 1.00 87.88 202 ASP A N 1
ATOM 1693 C CA . ASP A 1 202 ? 8.647 10.276 -11.835 1.00 87.88 202 ASP A CA 1
ATOM 1694 C C . ASP A 1 202 ? 7.939 11.486 -11.225 1.00 87.88 202 ASP A C 1
ATOM 1696 O O . ASP A 1 202 ? 6.757 11.718 -11.466 1.00 87.88 202 ASP A O 1
ATOM 1700 N N . ASN A 1 203 ? 8.667 12.266 -10.427 1.00 85.56 203 ASN A N 1
ATOM 1701 C CA . ASN A 1 203 ? 8.139 13.500 -9.844 1.00 85.56 203 ASN A CA 1
ATOM 1702 C C . ASN A 1 203 ? 8.600 14.775 -10.572 1.00 85.56 203 ASN A C 1
ATOM 1704 O O . ASN A 1 203 ? 8.437 15.873 -10.030 1.00 85.56 203 ASN A O 1
ATOM 1708 N N . SER A 1 204 ? 9.150 14.655 -11.786 1.00 85.75 204 SER A N 1
ATOM 1709 C CA . SER A 1 204 ? 9.503 15.803 -12.630 1.00 85.75 204 SER A CA 1
ATOM 1710 C C . SER A 1 204 ? 8.321 16.724 -12.968 1.00 85.75 204 SER A C 1
ATOM 1712 O O . SER A 1 204 ? 8.541 17.933 -13.014 1.00 85.75 204 SER A O 1
ATOM 1714 N N . PRO A 1 205 ? 7.050 16.267 -13.054 1.00 85.31 205 PRO A N 1
ATOM 1715 C CA . PRO A 1 205 ? 5.924 17.191 -13.222 1.00 85.31 205 PRO A CA 1
ATOM 1716 C C . PRO A 1 205 ? 5.717 18.143 -12.032 1.00 85.31 205 PRO A C 1
ATOM 1718 O O . PRO A 1 205 ? 5.051 19.169 -12.165 1.00 85.31 205 PRO A O 1
ATOM 1721 N N . ARG A 1 206 ? 6.256 17.802 -10.852 1.00 78.00 206 ARG A N 1
ATOM 1722 C CA . ARG A 1 206 ? 6.082 18.551 -9.595 1.00 78.00 206 ARG A CA 1
ATOM 1723 C C . ARG A 1 206 ? 7.353 19.253 -9.124 1.00 78.00 206 ARG A C 1
ATOM 1725 O O . ARG A 1 206 ? 7.313 19.955 -8.112 1.00 78.00 206 ARG A O 1
ATOM 1732 N N . ARG A 1 207 ? 8.490 19.041 -9.791 1.00 75.69 207 ARG A N 1
ATOM 1733 C CA . ARG A 1 207 ? 9.796 19.524 -9.331 1.00 75.69 207 ARG A CA 1
ATOM 1734 C C . ARG A 1 207 ? 10.613 20.113 -10.473 1.00 75.69 207 ARG A C 1
ATOM 1736 O O . ARG A 1 207 ? 10.567 19.582 -11.574 1.00 75.69 207 ARG A O 1
ATOM 1743 N N . PRO A 1 208 ? 11.421 21.156 -10.210 1.00 78.44 208 PRO A N 1
ATOM 1744 C CA . PRO A 1 208 ? 12.412 21.609 -11.178 1.00 78.44 208 PRO A CA 1
ATOM 1745 C C . PRO A 1 208 ? 13.341 20.458 -11.592 1.00 78.44 208 PRO A C 1
ATOM 1747 O O . PRO A 1 208 ? 13.742 19.668 -10.737 1.00 78.44 208 PRO A O 1
ATOM 1750 N N . ASP A 1 209 ? 13.749 20.407 -12.862 1.00 74.50 209 ASP A N 1
ATOM 1751 C CA . ASP A 1 209 ? 14.493 19.285 -13.466 1.00 74.50 209 ASP A CA 1
ATOM 1752 C C . ASP A 1 209 ? 15.684 18.777 -12.635 1.00 74.50 209 ASP A C 1
ATOM 1754 O O . ASP A 1 209 ? 15.930 17.579 -12.540 1.00 74.50 209 ASP A O 1
ATOM 1758 N N . LYS A 1 210 ? 16.430 19.684 -11.991 1.00 75.06 210 LYS A N 1
ATOM 1759 C CA . LYS A 1 210 ? 17.623 19.340 -11.190 1.00 75.06 210 LYS A CA 1
ATOM 1760 C C . LYS A 1 210 ? 17.305 18.742 -9.813 1.00 75.06 210 LYS A C 1
ATOM 1762 O O . LYS A 1 210 ? 18.204 18.219 -9.159 1.00 75.06 210 LYS A O 1
ATOM 1767 N N . GLU A 1 211 ? 16.058 18.843 -9.365 1.00 74.31 211 GLU A N 1
ATOM 1768 C CA . GLU A 1 211 ? 15.563 18.361 -8.069 1.00 74.31 211 GLU A CA 1
ATOM 1769 C C . GLU A 1 211 ? 14.591 17.180 -8.209 1.00 74.31 211 GLU A C 1
ATOM 1771 O O . GLU A 1 211 ? 14.215 16.555 -7.206 1.00 74.31 211 GLU A O 1
ATOM 1776 N N . ALA A 1 212 ? 14.182 16.880 -9.443 1.00 79.62 212 ALA A N 1
ATOM 1777 C CA . ALA A 1 212 ? 13.350 15.743 -9.774 1.00 79.62 212 ALA A CA 1
ATOM 1778 C C . ALA A 1 212 ? 14.109 14.422 -9.586 1.00 79.62 212 ALA A C 1
ATOM 1780 O O . ALA A 1 212 ? 15.337 14.328 -9.637 1.00 79.62 212 ALA A O 1
ATOM 1781 N N . SER A 1 213 ? 13.353 13.373 -9.318 1.00 81.81 213 SER A N 1
ATOM 1782 C CA . SER A 1 213 ? 13.824 12.006 -9.223 1.00 81.81 213 SER A CA 1
ATOM 1783 C C . SER A 1 213 ? 12.951 11.155 -10.121 1.00 81.81 213 SER A C 1
ATOM 1785 O O . SER A 1 213 ? 11.738 11.093 -9.937 1.00 81.81 213 SER A O 1
ATOM 1787 N N . VAL A 1 214 ? 13.610 10.499 -11.067 1.00 83.81 214 VAL A N 1
ATOM 1788 C CA . VAL A 1 214 ? 12.999 9.552 -11.987 1.00 83.81 214 VAL A CA 1
ATOM 1789 C C . VAL A 1 214 ? 13.633 8.194 -11.715 1.00 83.81 214 VAL A C 1
ATOM 1791 O O . VAL A 1 214 ? 14.855 8.043 -11.741 1.00 83.81 214 VAL A O 1
ATOM 1794 N N . TYR A 1 215 ? 12.801 7.218 -11.383 1.00 82.88 215 TYR A N 1
ATOM 1795 C CA . TYR A 1 215 ? 13.173 5.834 -11.154 1.00 82.88 215 TYR A CA 1
ATOM 1796 C C . TYR A 1 215 ? 12.208 4.932 -11.917 1.00 82.88 215 TYR A C 1
ATOM 1798 O O . TYR A 1 215 ? 11.042 5.258 -12.121 1.00 82.88 215 TYR A O 1
ATOM 1806 N N . ASN A 1 216 ? 12.689 3.752 -12.300 1.00 76.81 216 ASN A N 1
ATOM 1807 C CA . ASN A 1 216 ? 11.923 2.799 -13.100 1.00 76.81 216 ASN A CA 1
ATOM 1808 C C . ASN A 1 216 ? 11.591 3.277 -14.528 1.00 76.81 216 ASN A C 1
ATOM 1810 O O . ASN A 1 216 ? 10.588 2.856 -15.094 1.00 76.81 216 ASN A O 1
ATOM 1814 N N . GLU A 1 217 ? 12.439 4.107 -15.131 1.00 77.12 217 GLU A N 1
ATOM 1815 C CA . GLU A 1 217 ? 12.282 4.572 -16.514 1.00 77.12 217 GLU A CA 1
ATOM 1816 C C . GLU A 1 217 ? 12.683 3.515 -17.562 1.00 77.12 217 GLU A C 1
ATOM 1818 O O . GLU A 1 217 ? 13.304 2.487 -17.258 1.00 77.12 217 GLU A O 1
ATOM 1823 N N . GLY A 1 218 ? 12.321 3.760 -18.821 1.00 83.69 218 GLY A N 1
ATOM 1824 C CA . GLY A 1 218 ? 12.721 2.941 -19.962 1.00 83.69 218 GLY A CA 1
ATOM 1825 C C . GLY A 1 218 ? 11.557 2.565 -20.880 1.00 83.69 218 GLY A C 1
ATOM 1826 O O . GLY A 1 218 ? 10.464 3.117 -20.761 1.00 83.69 218 GLY A O 1
ATOM 1827 N N . PRO A 1 219 ? 11.779 1.635 -21.825 1.00 90.00 219 PRO A N 1
ATOM 1828 C CA . PRO A 1 219 ? 10.728 1.205 -22.735 1.00 90.00 219 PRO A CA 1
ATOM 1829 C C . PRO A 1 219 ? 9.601 0.472 -21.977 1.00 90.00 219 PRO A C 1
ATOM 1831 O O . PRO A 1 219 ? 9.889 -0.224 -20.998 1.00 90.00 219 PRO A O 1
ATOM 1834 N N . PRO A 1 220 ? 8.340 0.551 -22.451 1.00 91.06 220 PRO A N 1
ATOM 1835 C CA . PRO A 1 220 ? 7.164 -0.014 -21.777 1.00 91.06 220 PRO A CA 1
ATOM 1836 C C . PRO A 1 220 ? 7.330 -1.455 -21.277 1.00 91.06 220 PRO A C 1
ATOM 1838 O O . PRO A 1 220 ? 6.995 -1.758 -20.134 1.00 91.06 220 PRO A O 1
ATOM 1841 N N . HIS A 1 221 ? 7.913 -2.339 -22.095 1.00 90.12 221 HIS A N 1
ATOM 1842 C CA . HIS A 1 221 ? 8.128 -3.739 -21.721 1.00 90.12 221 HIS A CA 1
ATOM 1843 C C . HIS A 1 221 ? 9.038 -3.884 -20.490 1.00 90.12 221 HIS A C 1
ATOM 1845 O O . HIS A 1 221 ? 8.760 -4.693 -19.615 1.00 90.12 221 HIS A O 1
ATOM 1851 N N . ALA A 1 222 ? 10.093 -3.074 -20.370 1.00 89.81 222 ALA A N 1
ATOM 1852 C CA . ALA A 1 222 ? 11.029 -3.164 -19.252 1.00 89.81 222 ALA A CA 1
ATOM 1853 C C . ALA A 1 222 ? 10.394 -2.690 -17.935 1.00 89.81 222 ALA A C 1
ATOM 1855 O O . ALA A 1 222 ? 10.689 -3.243 -16.874 1.00 89.81 222 ALA A O 1
ATOM 1856 N N . ILE A 1 223 ? 9.507 -1.691 -18.003 1.00 90.56 223 ILE A N 1
ATOM 1857 C CA . ILE A 1 223 ? 8.722 -1.222 -16.854 1.00 90.56 223 ILE A CA 1
ATOM 1858 C C . ILE A 1 223 ? 7.785 -2.339 -16.381 1.00 90.56 223 ILE A C 1
ATOM 1860 O O . ILE A 1 223 ? 7.787 -2.682 -15.196 1.00 90.56 223 ILE A O 1
ATOM 1864 N N . LEU A 1 224 ? 7.050 -2.955 -17.314 1.00 94.25 224 LEU A N 1
ATOM 1865 C CA . LEU A 1 224 ? 6.146 -4.070 -17.029 1.00 94.25 224 LEU A CA 1
ATOM 1866 C C . LEU A 1 224 ? 6.884 -5.282 -16.448 1.00 94.25 224 LEU A C 1
ATOM 1868 O O . LEU A 1 224 ? 6.414 -5.847 -15.465 1.00 94.25 224 LEU A O 1
ATOM 1872 N N . GLU A 1 225 ? 8.060 -5.647 -16.968 1.00 92.69 225 GLU A N 1
ATOM 1873 C CA . GLU A 1 225 ? 8.840 -6.766 -16.419 1.00 92.69 225 GLU A CA 1
ATOM 1874 C C . GLU A 1 225 ? 9.318 -6.506 -14.986 1.00 92.69 225 GLU A C 1
ATOM 1876 O O . GLU A 1 225 ? 9.261 -7.394 -14.128 1.00 92.69 225 GLU A O 1
ATOM 1881 N N . ARG A 1 226 ? 9.766 -5.280 -14.685 1.00 91.12 226 ARG A N 1
ATOM 1882 C CA . ARG A 1 226 ? 10.169 -4.922 -13.317 1.00 91.12 226 ARG A CA 1
ATOM 1883 C C . ARG A 1 226 ? 8.970 -4.929 -12.376 1.00 91.12 226 ARG A C 1
ATOM 1885 O O . ARG A 1 226 ? 9.089 -5.457 -11.271 1.00 91.12 226 ARG A O 1
ATOM 1892 N N . PHE A 1 227 ? 7.817 -4.424 -12.808 1.00 94.81 227 PHE A N 1
ATOM 1893 C CA . PHE A 1 227 ? 6.581 -4.519 -12.033 1.00 94.81 227 PHE A CA 1
ATOM 1894 C C . PHE A 1 227 ? 6.164 -5.980 -11.803 1.00 94.81 227 PHE A C 1
ATOM 1896 O O . PHE A 1 227 ? 5.968 -6.376 -10.656 1.00 94.81 227 PHE A O 1
ATOM 1903 N N . ARG A 1 228 ? 6.132 -6.813 -12.856 1.00 96.00 228 ARG A N 1
ATOM 1904 C CA . ARG A 1 228 ? 5.789 -8.245 -12.792 1.00 96.00 228 ARG A CA 1
ATOM 1905 C C . ARG A 1 228 ? 6.641 -8.986 -11.774 1.00 96.00 228 ARG A C 1
ATOM 1907 O O . ARG A 1 228 ? 6.107 -9.700 -10.931 1.00 96.00 228 ARG A O 1
ATOM 1914 N N . ARG A 1 229 ? 7.962 -8.805 -11.831 1.00 93.94 229 ARG A N 1
ATOM 1915 C CA . ARG A 1 229 ? 8.905 -9.465 -10.921 1.00 93.94 229 ARG A CA 1
ATOM 1916 C C . ARG A 1 229 ? 8.639 -9.117 -9.459 1.00 93.94 229 ARG A C 1
ATOM 1918 O O . ARG A 1 229 ? 8.619 -10.005 -8.610 1.00 93.94 229 ARG A O 1
ATOM 1925 N N . ASN A 1 230 ? 8.467 -7.832 -9.170 1.00 94.81 230 ASN A N 1
ATOM 1926 C CA . ASN A 1 230 ? 8.246 -7.369 -7.807 1.00 94.81 230 ASN A CA 1
ATOM 1927 C C . ASN A 1 230 ? 6.869 -7.789 -7.286 1.00 94.81 230 ASN A C 1
ATOM 1929 O O . ASN A 1 230 ? 6.763 -8.290 -6.167 1.00 94.81 230 ASN A O 1
ATOM 1933 N N . LEU A 1 231 ? 5.834 -7.663 -8.120 1.00 96.62 231 LEU A N 1
ATOM 1934 C CA . LEU A 1 231 ? 4.488 -8.107 -7.790 1.00 96.62 231 LEU A CA 1
ATOM 1935 C C . LEU A 1 231 ? 4.449 -9.614 -7.528 1.00 96.62 231 LEU A C 1
ATOM 1937 O O . LEU A 1 231 ? 3.854 -10.040 -6.544 1.00 96.62 231 LEU A O 1
ATOM 1941 N N . PHE A 1 232 ? 5.127 -10.417 -8.353 1.00 96.25 232 PHE A N 1
ATOM 1942 C CA . PHE A 1 232 ? 5.235 -11.859 -8.140 1.00 96.25 232 PHE A CA 1
ATOM 1943 C C . PHE A 1 232 ? 5.838 -12.177 -6.772 1.00 96.25 232 PHE A C 1
ATOM 1945 O O . PHE A 1 232 ? 5.263 -12.961 -6.022 1.00 96.25 232 PHE A O 1
ATOM 1952 N N . ALA A 1 233 ? 6.963 -11.547 -6.420 1.00 94.94 233 ALA A N 1
ATOM 1953 C CA . ALA A 1 233 ? 7.607 -11.774 -5.131 1.00 94.94 233 ALA A CA 1
ATOM 1954 C C . ALA A 1 233 ? 6.698 -11.379 -3.955 1.00 94.94 233 ALA A C 1
ATOM 1956 O O . ALA A 1 233 ? 6.602 -12.138 -2.995 1.00 94.94 233 ALA A O 1
ATOM 1957 N N . ALA A 1 234 ? 5.995 -10.245 -4.044 1.00 94.81 234 ALA A N 1
ATOM 1958 C CA . ALA A 1 234 ? 5.068 -9.797 -3.006 1.00 94.81 234 ALA A CA 1
ATOM 1959 C C . ALA A 1 234 ? 3.860 -10.740 -2.853 1.00 94.81 234 ALA A C 1
ATOM 1961 O O . ALA A 1 234 ? 3.544 -11.157 -1.740 1.00 94.81 234 ALA A O 1
ATOM 1962 N N . VAL A 1 235 ? 3.220 -11.134 -3.962 1.00 94.94 235 VAL A N 1
ATOM 1963 C CA . VAL A 1 235 ? 2.065 -12.050 -3.957 1.00 94.94 235 VAL A CA 1
ATOM 1964 C C . VAL A 1 235 ? 2.471 -13.439 -3.462 1.00 94.94 235 VAL A C 1
ATOM 1966 O O . VAL A 1 235 ? 1.784 -14.006 -2.611 1.00 94.94 235 VAL A O 1
ATOM 1969 N N . TYR A 1 236 ? 3.602 -13.977 -3.928 1.00 94.19 236 TYR A N 1
ATOM 1970 C CA . TYR A 1 236 ? 4.128 -15.251 -3.433 1.00 94.19 236 TYR A CA 1
ATOM 1971 C C . TYR A 1 236 ? 4.463 -15.162 -1.943 1.00 94.19 236 TYR A C 1
ATOM 1973 O O . TYR A 1 236 ? 4.131 -16.074 -1.191 1.00 94.19 236 TYR A O 1
ATOM 1981 N N . TYR A 1 237 ? 5.068 -14.057 -1.494 1.00 91.50 237 TYR A N 1
ATOM 1982 C CA . TYR A 1 237 ? 5.420 -13.874 -0.089 1.00 91.50 237 TYR A CA 1
ATOM 1983 C C . TYR A 1 237 ? 4.198 -13.924 0.825 1.00 91.50 237 TYR A C 1
ATOM 1985 O O . TYR A 1 237 ? 4.163 -14.729 1.756 1.00 91.50 237 TYR A O 1
ATOM 1993 N N . GLN A 1 238 ? 3.176 -13.125 0.514 1.00 89.19 238 GLN A N 1
ATOM 1994 C CA . GLN A 1 238 ? 1.921 -13.125 1.263 1.00 89.19 238 GLN A CA 1
ATOM 1995 C C . GLN A 1 238 ? 1.297 -14.523 1.278 1.00 89.19 238 GLN A C 1
ATOM 1997 O O . GLN A 1 238 ? 0.894 -15.029 2.326 1.00 89.19 238 GLN A O 1
ATOM 2002 N N . THR A 1 239 ? 1.286 -15.199 0.128 1.00 90.38 239 THR A N 1
ATOM 2003 C CA . THR A 1 239 ? 0.653 -16.514 -0.024 1.00 90.38 239 THR A CA 1
ATOM 2004 C C . THR A 1 239 ? 1.391 -17.608 0.751 1.00 90.38 239 THR A C 1
ATOM 2006 O O . THR A 1 239 ? 0.750 -18.343 1.502 1.00 90.38 239 THR A O 1
ATOM 2009 N N . CYS A 1 240 ? 2.717 -17.688 0.619 1.00 90.62 240 CYS A N 1
ATOM 2010 C CA . CYS A 1 240 ? 3.507 -18.876 0.951 1.00 90.62 240 CYS A CA 1
ATOM 2011 C C . CYS A 1 240 ? 4.570 -18.680 2.036 1.00 90.62 240 CYS A C 1
ATOM 2013 O O . CYS A 1 240 ? 5.051 -19.669 2.577 1.00 90.62 240 CYS A O 1
ATOM 2015 N N . CYS A 1 241 ? 4.972 -17.448 2.354 1.00 87.88 241 CYS A N 1
ATOM 2016 C CA . CYS A 1 241 ? 6.062 -17.201 3.308 1.00 87.88 241 CYS A CA 1
ATOM 2017 C C . CYS A 1 241 ? 5.575 -16.865 4.720 1.00 87.88 241 CYS A C 1
ATOM 2019 O O . CYS A 1 241 ? 6.356 -16.944 5.666 1.00 87.88 241 CYS A O 1
ATOM 2021 N N . LEU A 1 242 ? 4.302 -16.491 4.859 1.00 84.19 242 LEU A N 1
ATOM 2022 C CA . LEU A 1 242 ? 3.647 -16.273 6.146 1.00 84.19 242 LEU A CA 1
ATOM 2023 C C . LEU A 1 242 ? 3.032 -17.574 6.675 1.00 84.19 242 LEU A C 1
ATOM 2025 O O . LEU A 1 242 ? 2.628 -18.445 5.892 1.00 84.19 242 LEU A O 1
ATOM 2029 N N . GLU A 1 243 ? 2.926 -17.679 8.000 1.00 79.44 243 GLU A N 1
ATOM 2030 C CA . GLU A 1 243 ? 2.208 -18.770 8.665 1.00 79.44 243 GLU A CA 1
ATOM 2031 C C . GLU A 1 243 ? 0.763 -18.864 8.146 1.00 79.44 243 GLU A C 1
ATOM 2033 O O . GLU A 1 243 ? 0.131 -17.857 7.816 1.00 79.44 243 GLU A O 1
ATOM 2038 N N . ARG A 1 244 ? 0.229 -20.088 8.058 1.00 71.94 244 ARG A N 1
ATOM 2039 C CA . ARG A 1 244 ? -1.066 -20.351 7.402 1.00 71.94 244 ARG A CA 1
ATOM 2040 C C . ARG A 1 244 ? -2.242 -19.604 8.029 1.00 71.94 244 ARG A C 1
ATOM 2042 O O . ARG A 1 244 ? -3.121 -19.180 7.291 1.00 71.94 244 ARG A O 1
ATOM 2049 N N . ASN A 1 245 ? -2.220 -19.424 9.346 1.00 69.19 245 ASN A N 1
ATOM 2050 C CA . ASN A 1 245 ? -3.337 -18.875 10.116 1.00 69.19 245 ASN A CA 1
ATOM 2051 C C . ASN A 1 245 ? -3.038 -17.472 10.665 1.00 69.19 245 ASN A C 1
ATOM 2053 O O . ASN A 1 245 ? -3.692 -17.037 11.605 1.00 69.19 245 ASN A O 1
ATOM 2057 N N . LEU A 1 246 ? -2.018 -16.786 10.136 1.00 66.94 246 LEU A N 1
ATOM 2058 C CA . LEU A 1 246 ? -1.604 -15.486 10.670 1.00 66.94 246 LEU A CA 1
ATOM 2059 C C . LEU A 1 246 ? -2.649 -14.388 10.421 1.00 66.94 246 LEU A C 1
ATOM 2061 O O . LEU A 1 246 ? -2.803 -13.487 11.237 1.00 66.94 246 LEU A O 1
ATOM 2065 N N . VAL A 1 247 ? -3.326 -14.455 9.275 1.00 61.72 247 VAL A N 1
ATOM 2066 C CA . VAL A 1 247 ? -4.402 -13.556 8.838 1.00 61.72 247 VAL A CA 1
ATOM 2067 C C . VAL A 1 247 ? -5.223 -14.307 7.791 1.00 61.72 247 VAL A C 1
ATOM 2069 O O . VAL A 1 247 ? -4.631 -14.893 6.879 1.00 61.72 247 VAL A O 1
ATOM 2072 N N . GLU A 1 248 ? -6.553 -14.316 7.929 1.00 63.19 248 GLU A N 1
ATOM 2073 C CA . GLU A 1 248 ? -7.448 -14.986 6.969 1.00 63.19 248 GLU A CA 1
ATOM 2074 C C . GLU A 1 248 ? -7.360 -14.333 5.583 1.00 63.19 248 GLU A C 1
ATOM 2076 O O . GLU A 1 248 ? -7.127 -15.018 4.583 1.00 63.19 248 GLU A O 1
ATOM 2081 N N . ASP A 1 249 ? -7.435 -13.000 5.536 1.00 69.56 249 ASP A N 1
ATOM 2082 C CA . ASP A 1 249 ? -7.330 -12.224 4.304 1.00 69.56 249 ASP A CA 1
ATOM 2083 C C . ASP A 1 249 ? -5.921 -11.665 4.091 1.00 69.56 249 ASP A C 1
ATOM 2085 O O . ASP A 1 249 ? -5.340 -10.968 4.928 1.00 69.56 249 ASP A O 1
ATOM 2089 N N . LYS A 1 250 ? -5.366 -11.952 2.911 1.00 82.62 250 LYS A N 1
ATOM 2090 C CA . LYS A 1 250 ? -4.008 -11.561 2.525 1.00 82.62 250 LYS A CA 1
ATOM 2091 C C . LYS A 1 250 ? -4.049 -10.476 1.462 1.00 82.62 250 LYS A C 1
ATOM 2093 O O . LYS A 1 250 ? -4.641 -10.652 0.398 1.00 82.62 250 LYS A O 1
ATOM 2098 N N . PHE A 1 251 ? -3.344 -9.380 1.720 1.00 87.81 251 PHE A N 1
ATOM 2099 C CA . PHE A 1 251 ? -3.301 -8.227 0.829 1.00 87.81 251 PHE A CA 1
ATOM 2100 C C . PHE A 1 251 ? -1.898 -7.994 0.270 1.00 87.81 251 PHE A C 1
ATOM 2102 O O . PHE A 1 251 ? -0.885 -8.201 0.937 1.00 87.81 251 PHE A O 1
ATOM 2109 N N . VAL A 1 252 ? -1.857 -7.491 -0.961 1.00 93.19 252 VAL A N 1
ATOM 2110 C CA . VAL A 1 252 ? -0.715 -6.779 -1.541 1.00 93.19 252 VAL A CA 1
ATOM 2111 C C . VAL A 1 252 ? -1.240 -5.413 -1.948 1.00 93.19 252 VAL A C 1
ATOM 2113 O O . VAL A 1 252 ? -2.292 -5.325 -2.584 1.00 93.19 252 VAL A O 1
ATOM 2116 N N . ALA A 1 253 ? -0.529 -4.356 -1.577 1.00 94.19 253 ALA A N 1
ATOM 2117 C CA . ALA A 1 253 ? -0.907 -2.996 -1.916 1.00 94.19 253 ALA A CA 1
ATOM 2118 C C . ALA A 1 253 ? -0.146 -2.526 -3.161 1.00 94.19 253 ALA A C 1
ATOM 2120 O O . ALA A 1 253 ? 1.018 -2.872 -3.362 1.00 94.19 253 ALA A O 1
ATOM 2121 N N . ILE A 1 254 ? -0.794 -1.732 -4.011 1.00 95.31 254 ILE A N 1
ATOM 2122 C CA . ILE A 1 254 ? -0.166 -1.145 -5.197 1.00 95.31 254 ILE A CA 1
ATOM 2123 C C . ILE A 1 254 ? -0.358 0.360 -5.107 1.00 95.31 254 ILE A C 1
ATOM 2125 O O . ILE A 1 254 ? -1.493 0.834 -5.096 1.00 95.31 254 ILE A O 1
ATOM 2129 N N . ASN A 1 255 ? 0.745 1.098 -5.036 1.00 91.44 255 ASN A N 1
ATOM 2130 C CA . ASN A 1 255 ? 0.718 2.550 -5.136 1.00 91.44 255 ASN A CA 1
ATOM 2131 C C . ASN A 1 255 ? 0.934 2.924 -6.607 1.00 91.44 255 ASN A C 1
ATOM 2133 O O . ASN A 1 255 ? 1.997 2.624 -7.158 1.00 91.44 255 ASN A O 1
ATOM 2137 N N . ALA A 1 256 ? -0.053 3.507 -7.281 1.00 93.44 256 ALA A N 1
ATOM 2138 C CA . ALA A 1 256 ? -1.457 3.750 -6.905 1.00 93.44 256 ALA A CA 1
ATOM 2139 C C . ALA A 1 256 ? -2.354 3.544 -8.128 1.00 93.44 256 ALA A C 1
ATOM 2141 O O . ALA A 1 256 ? -1.861 3.319 -9.228 1.00 93.44 256 ALA A O 1
ATOM 2142 N N . TRP A 1 257 ? -3.678 3.660 -7.971 1.00 95.50 257 TRP A N 1
ATOM 2143 C CA . TRP A 1 257 ? -4.571 3.664 -9.132 1.00 95.50 257 TRP A CA 1
ATOM 2144 C C . TRP A 1 257 ? -4.173 4.761 -10.135 1.00 95.50 257 TRP A C 1
ATOM 2146 O O . TRP A 1 257 ? -3.904 4.453 -11.289 1.00 95.50 257 TRP A O 1
ATOM 2156 N N . ASN A 1 258 ? -4.043 6.015 -9.696 1.00 94.81 258 ASN A N 1
ATOM 2157 C CA . ASN A 1 258 ? -3.890 7.171 -10.586 1.00 94.81 258 ASN A CA 1
ATOM 2158 C C . ASN A 1 258 ? -2.972 8.283 -10.032 1.00 94.81 258 ASN A C 1
ATOM 2160 O O . ASN A 1 258 ? -3.223 9.466 -10.267 1.00 94.81 258 ASN A O 1
ATOM 2164 N N . GLU A 1 259 ? -1.887 7.939 -9.328 1.00 91.94 259 GLU A N 1
ATOM 2165 C CA . GLU A 1 259 ? -0.876 8.926 -8.896 1.00 91.94 259 GLU A CA 1
ATOM 2166 C C . GLU A 1 259 ? 0.027 9.340 -10.076 1.00 91.94 259 GLU A C 1
ATOM 2168 O O . GLU A 1 259 ? 1.220 9.037 -10.149 1.00 91.94 259 GLU A O 1
ATOM 2173 N N . TRP A 1 260 ? -0.567 10.037 -11.045 1.00 90.94 260 TRP A N 1
ATOM 2174 C CA . TRP A 1 260 ? 0.099 10.502 -12.262 1.00 90.94 260 TRP A CA 1
ATOM 2175 C C . TRP A 1 260 ? 1.200 11.525 -11.989 1.00 90.94 260 TRP A C 1
ATOM 2177 O O . TRP A 1 260 ? 2.215 11.535 -12.678 1.00 90.94 260 TRP A O 1
ATOM 2187 N N . GLY A 1 261 ? 1.026 12.364 -10.963 1.00 87.81 261 GLY A N 1
ATOM 2188 C CA . GLY A 1 261 ? 2.001 13.398 -10.605 1.00 87.81 261 GLY A CA 1
ATOM 2189 C C . GLY A 1 261 ? 3.325 12.859 -10.053 1.00 87.81 261 GLY A C 1
ATOM 2190 O O . GLY A 1 261 ? 4.276 13.631 -9.942 1.00 87.81 261 GLY A O 1
ATOM 2191 N N . GLU A 1 262 ? 3.380 11.567 -9.717 1.00 86.44 262 GLU A N 1
ATOM 2192 C CA . GLU A 1 262 ? 4.606 10.854 -9.338 1.00 86.44 262 GLU A CA 1
ATOM 2193 C C . GLU A 1 262 ? 4.895 9.661 -10.258 1.00 86.44 262 GLU A C 1
ATOM 2195 O O . GLU A 1 262 ? 5.721 8.815 -9.925 1.00 86.44 262 GLU A O 1
ATOM 2200 N N . GLY A 1 263 ? 4.207 9.550 -11.400 1.00 88.25 263 GLY A N 1
ATOM 2201 C CA . GLY A 1 263 ? 4.391 8.448 -12.348 1.00 88.25 263 GLY A CA 1
ATOM 2202 C C . GLY A 1 263 ? 4.043 7.059 -11.792 1.00 88.25 263 GLY A C 1
ATOM 2203 O O . GLY A 1 263 ? 4.408 6.058 -12.400 1.00 88.25 263 GLY A O 1
ATOM 2204 N N . MET A 1 264 ? 3.342 6.979 -10.657 1.00 91.19 264 MET A N 1
ATOM 2205 C CA . MET A 1 264 ? 2.973 5.735 -9.968 1.00 91.19 264 MET A CA 1
ATOM 2206 C C . MET A 1 264 ? 1.600 5.194 -10.403 1.00 91.19 264 MET A C 1
ATOM 2208 O O . MET A 1 264 ? 1.009 4.369 -9.716 1.00 91.19 264 MET A O 1
ATOM 2212 N N . ALA A 1 265 ? 1.050 5.639 -11.533 1.00 94.31 265 ALA A N 1
ATOM 2213 C CA . ALA A 1 265 ? -0.281 5.222 -11.969 1.00 94.31 265 ALA A CA 1
ATOM 2214 C C . ALA A 1 265 ? -0.326 3.746 -12.421 1.00 94.31 265 ALA A C 1
ATOM 2216 O O . ALA A 1 265 ? 0.558 3.263 -13.134 1.00 94.31 265 ALA A O 1
ATOM 2217 N N . LEU A 1 266 ? -1.380 3.045 -12.000 1.00 96.06 266 LEU A N 1
ATOM 2218 C CA . LEU A 1 266 ? -1.795 1.718 -12.463 1.00 96.06 266 LEU A CA 1
ATOM 2219 C C . LEU A 1 266 ? -2.833 1.815 -13.594 1.00 96.06 266 LEU A C 1
ATOM 2221 O O . LEU A 1 266 ? -2.970 0.887 -14.393 1.00 96.06 266 LEU A O 1
ATOM 2225 N N . GLU A 1 267 ? -3.568 2.927 -13.631 1.00 97.19 267 GLU A N 1
ATOM 2226 C CA . GLU A 1 267 ? -4.582 3.272 -14.621 1.00 97.19 267 GLU A CA 1
ATOM 2227 C C . GLU A 1 267 ? -4.055 3.090 -16.060 1.00 97.19 267 GLU A C 1
ATOM 2229 O O . GLU A 1 267 ? -2.907 3.454 -16.344 1.00 97.19 267 GLU A O 1
ATOM 2234 N N . PRO A 1 268 ? -4.862 2.526 -16.985 1.00 96.62 268 PRO A N 1
ATOM 2235 C CA . PRO A 1 268 ? -4.436 2.329 -18.362 1.00 96.62 268 PRO A CA 1
ATOM 2236 C C . PRO A 1 268 ? -3.950 3.613 -19.036 1.00 96.62 268 PRO A C 1
ATOM 2238 O O . PRO A 1 268 ? -4.576 4.665 -18.924 1.00 96.62 268 PRO A O 1
ATOM 2241 N N . SER A 1 269 ? -2.854 3.506 -19.788 1.00 94.50 269 SER A N 1
ATOM 2242 C CA . SER A 1 269 ? -2.192 4.655 -20.414 1.00 94.50 269 SER A CA 1
ATOM 2243 C C . SER A 1 269 ? -1.957 4.464 -21.908 1.00 94.50 269 SER A C 1
ATOM 2245 O O . SER A 1 269 ? -2.039 3.356 -22.436 1.00 94.50 269 SER A O 1
ATOM 2247 N N . ASP A 1 270 ? -1.603 5.538 -22.606 1.00 92.88 270 ASP A N 1
ATOM 2248 C CA . ASP A 1 270 ? -1.143 5.485 -23.997 1.00 92.88 270 ASP A CA 1
ATOM 2249 C C . ASP A 1 270 ? 0.271 4.885 -24.149 1.00 92.88 270 ASP A C 1
ATOM 2251 O O . ASP A 1 270 ? 0.675 4.536 -25.260 1.00 92.88 270 ASP A O 1
ATOM 2255 N N . VAL A 1 271 ? 1.006 4.713 -23.043 1.00 89.56 271 VAL A N 1
ATOM 2256 C CA . VAL A 1 271 ? 2.366 4.149 -23.004 1.00 89.56 271 VAL A CA 1
ATOM 2257 C C . VAL A 1 271 ? 2.356 2.634 -22.779 1.00 89.56 271 VAL A C 1
ATOM 2259 O O . VAL A 1 271 ? 3.034 1.901 -23.498 1.00 89.56 271 VAL A O 1
ATOM 2262 N N . VAL A 1 272 ? 1.606 2.151 -21.781 1.00 91.31 272 VAL A N 1
ATOM 2263 C CA . VAL A 1 272 ? 1.572 0.725 -21.390 1.00 91.31 272 VAL A CA 1
ATOM 2264 C C . VAL A 1 272 ? 0.216 0.053 -21.630 1.00 91.31 272 VAL A C 1
ATOM 2266 O O . VAL A 1 272 ? 0.094 -1.155 -21.423 1.00 91.31 272 VAL A O 1
ATOM 2269 N N . GLY A 1 273 ? -0.807 0.783 -22.091 1.00 95.06 273 GLY A N 1
ATOM 2270 C CA . GLY A 1 273 ? -2.165 0.251 -22.231 1.00 95.06 273 GLY A CA 1
ATOM 2271 C C . GLY A 1 273 ? -2.685 -0.281 -20.896 1.00 95.06 273 GLY A C 1
ATOM 2272 O O . GLY A 1 273 ? -2.424 0.300 -19.848 1.00 95.06 273 GLY A O 1
ATOM 2273 N N . ALA A 1 274 ? -3.357 -1.431 -20.923 1.00 96.75 274 ALA A N 1
ATOM 2274 C CA . ALA A 1 274 ? -3.783 -2.156 -19.723 1.00 96.75 274 ALA A CA 1
ATOM 2275 C C . ALA A 1 274 ? -2.680 -3.051 -19.111 1.00 96.75 274 ALA A C 1
ATOM 2277 O O . ALA A 1 274 ? -2.972 -3.874 -18.243 1.00 96.75 274 ALA A O 1
ATOM 2278 N N . GLY A 1 275 ? -1.419 -2.915 -19.541 1.00 96.75 275 GLY A N 1
ATOM 2279 C CA . GLY A 1 275 ? -0.355 -3.882 -19.256 1.00 96.75 275 GLY A CA 1
ATOM 2280 C C . GLY A 1 275 ? -0.110 -4.152 -17.767 1.00 96.75 275 GLY A C 1
ATOM 2281 O O . GLY A 1 275 ? 0.179 -5.290 -17.393 1.00 96.75 275 GLY A O 1
ATOM 2282 N N . PHE A 1 276 ? -0.270 -3.157 -16.886 1.00 97.44 276 PHE A N 1
ATOM 2283 C CA . PHE A 1 276 ? -0.162 -3.400 -15.444 1.00 97.44 276 PHE A CA 1
ATOM 2284 C C . PHE A 1 276 ? -1.327 -4.239 -14.896 1.00 97.44 276 PHE A C 1
ATOM 2286 O O . PHE A 1 276 ? -1.098 -5.139 -14.089 1.00 97.44 276 PHE A O 1
ATOM 2293 N N . LEU A 1 277 ? -2.560 -3.999 -15.356 1.00 97.88 277 LEU A N 1
ATOM 2294 C CA . LEU A 1 277 ? -3.743 -4.772 -14.955 1.00 97.88 277 LEU A CA 1
ATOM 2295 C C . LEU A 1 277 ? -3.653 -6.224 -15.443 1.00 97.88 277 LEU A C 1
ATOM 2297 O O . LEU A 1 277 ? -3.934 -7.156 -14.688 1.00 97.88 277 LEU A O 1
ATOM 2301 N N . GLU A 1 278 ? -3.195 -6.419 -16.681 1.00 98.25 278 GLU A N 1
ATOM 2302 C CA . GLU A 1 278 ? -2.903 -7.742 -17.245 1.00 98.25 278 GLU A CA 1
ATOM 2303 C C . GLU A 1 278 ? -1.816 -8.452 -16.430 1.00 98.25 278 GLU A C 1
ATOM 2305 O O . GLU A 1 278 ? -1.982 -9.606 -16.044 1.00 98.25 278 GLU A O 1
ATOM 2310 N N . THR A 1 279 ? -0.754 -7.732 -16.054 1.00 98.06 279 THR A N 1
ATOM 2311 C CA . THR A 1 279 ? 0.309 -8.269 -15.195 1.00 98.06 279 THR A CA 1
ATOM 2312 C C . THR A 1 279 ? -0.223 -8.719 -13.833 1.00 98.06 279 THR A C 1
ATOM 2314 O O . THR A 1 279 ? 0.171 -9.782 -13.356 1.00 98.06 279 THR A O 1
ATOM 2317 N N . ILE A 1 280 ? -1.140 -7.968 -13.211 1.00 97.94 280 ILE A N 1
ATOM 2318 C CA . ILE A 1 280 ? -1.772 -8.371 -11.943 1.00 97.94 280 ILE A CA 1
ATOM 2319 C C . ILE A 1 280 ? -2.544 -9.679 -12.111 1.00 97.94 280 ILE A C 1
ATOM 2321 O O . ILE A 1 280 ? -2.376 -10.600 -11.307 1.00 97.94 280 ILE A O 1
ATOM 2325 N N . ARG A 1 281 ? -3.379 -9.774 -13.153 1.00 97.56 281 ARG A N 1
ATOM 2326 C CA . ARG A 1 281 ? -4.136 -10.992 -13.468 1.00 97.56 281 ARG A CA 1
ATOM 2327 C C . ARG A 1 281 ? -3.193 -12.184 -13.644 1.00 97.56 281 ARG A C 1
ATOM 2329 O O . ARG A 1 281 ? -3.398 -13.220 -13.012 1.00 97.56 281 ARG A O 1
ATOM 2336 N N . ASP A 1 282 ? -2.157 -12.019 -14.459 1.00 97.62 282 ASP A N 1
ATOM 2337 C CA . ASP A 1 282 ? -1.243 -13.096 -14.837 1.00 97.62 282 ASP A CA 1
ATOM 2338 C C . ASP A 1 282 ? -0.393 -13.564 -13.651 1.00 97.62 282 ASP A C 1
ATOM 2340 O O . ASP A 1 282 ? -0.251 -14.766 -13.435 1.00 97.62 282 ASP 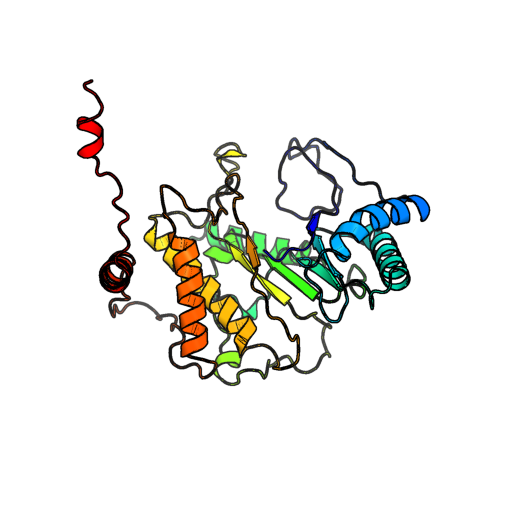A O 1
ATOM 2344 N N . VAL A 1 283 ? 0.111 -12.639 -12.826 1.00 97.19 283 VAL A N 1
ATOM 2345 C CA . VAL A 1 283 ? 0.871 -12.978 -11.613 1.00 97.19 283 VAL A CA 1
ATOM 2346 C C . VAL A 1 283 ? 0.003 -13.741 -10.615 1.00 97.19 283 VAL A C 1
ATOM 2348 O O . VAL A 1 283 ? 0.447 -14.756 -10.079 1.00 97.19 283 VAL A O 1
ATOM 2351 N N . LYS A 1 284 ? -1.242 -13.302 -10.382 1.00 95.56 284 LYS A N 1
ATOM 2352 C CA . LYS A 1 284 ? -2.168 -14.020 -9.491 1.00 95.56 284 LYS A CA 1
ATOM 2353 C C . LYS A 1 284 ? -2.429 -15.440 -9.992 1.00 95.56 284 LYS A C 1
ATOM 2355 O O . LYS A 1 284 ? -2.344 -16.383 -9.208 1.00 95.56 284 LYS A O 1
ATOM 2360 N N . ALA A 1 285 ? -2.698 -15.599 -11.289 1.00 95.44 285 ALA A N 1
ATOM 2361 C CA . ALA A 1 285 ? -2.902 -16.908 -11.905 1.00 95.44 285 ALA A CA 1
ATOM 2362 C C . ALA A 1 285 ? -1.643 -17.786 -11.819 1.00 95.44 285 ALA A C 1
ATOM 2364 O O . ALA A 1 285 ? -1.728 -18.979 -11.530 1.00 95.44 285 ALA A O 1
ATOM 2365 N N . GLN A 1 286 ? -0.462 -17.196 -12.022 1.00 94.38 286 GLN A N 1
ATOM 2366 C CA . GLN A 1 286 ? 0.807 -17.900 -11.909 1.00 94.38 286 GLN A CA 1
ATOM 2367 C C . GLN A 1 286 ? 1.035 -18.416 -10.487 1.00 94.38 286 GLN A C 1
ATOM 2369 O O . GLN A 1 286 ? 1.299 -19.606 -10.345 1.00 94.38 286 GLN A O 1
ATOM 2374 N N . VAL A 1 287 ? 0.909 -17.564 -9.460 1.00 93.88 287 VAL A N 1
ATOM 2375 C CA . VAL A 1 287 ? 1.103 -17.960 -8.053 1.00 93.88 287 VAL A CA 1
ATOM 2376 C C . VAL A 1 287 ? 0.092 -19.033 -7.641 1.00 93.88 287 VAL A C 1
ATOM 2378 O O . VAL A 1 287 ? 0.479 -20.031 -7.040 1.00 93.88 287 VAL A O 1
ATOM 2381 N N . ALA A 1 288 ? -1.177 -18.891 -8.036 1.00 92.50 288 ALA A N 1
ATOM 2382 C CA . ALA A 1 288 ? -2.203 -19.900 -7.767 1.00 92.50 288 ALA A CA 1
ATOM 2383 C C . ALA A 1 288 ? -1.872 -21.266 -8.397 1.00 92.50 288 ALA A C 1
ATOM 2385 O O . ALA A 1 288 ? -2.108 -22.302 -7.784 1.00 92.50 288 ALA A O 1
ATOM 2386 N N . ARG A 1 289 ? -1.298 -21.272 -9.607 1.00 93.31 289 ARG A N 1
ATOM 2387 C CA . ARG A 1 289 ? -0.921 -22.495 -10.327 1.00 93.31 289 ARG A CA 1
ATOM 2388 C C . ARG A 1 289 ? 0.312 -23.187 -9.742 1.00 93.31 289 ARG A C 1
ATOM 2390 O O . ARG A 1 289 ? 0.318 -24.410 -9.662 1.00 93.31 289 ARG A O 1
ATOM 2397 N N . ILE A 1 290 ? 1.361 -22.437 -9.395 1.00 92.12 290 ILE A N 1
ATOM 2398 C CA . ILE A 1 290 ? 2.604 -23.020 -8.847 1.00 92.12 290 ILE A CA 1
ATOM 2399 C C . ILE A 1 290 ? 2.454 -23.425 -7.373 1.00 92.12 290 ILE A C 1
ATOM 2401 O O . ILE A 1 290 ? 3.162 -24.312 -6.896 1.00 92.12 290 ILE A O 1
ATOM 2405 N N . GLY A 1 291 ? 1.535 -22.782 -6.646 1.00 90.31 291 GLY A N 1
ATOM 2406 C CA . GLY A 1 291 ? 1.380 -22.973 -5.209 1.00 90.31 291 GLY A CA 1
ATOM 2407 C C . GLY A 1 291 ? 2.645 -22.581 -4.441 1.00 90.31 291 GLY A C 1
ATOM 2408 O O . GLY A 1 291 ? 3.366 -21.664 -4.825 1.00 90.31 291 GLY A O 1
ATOM 2409 N N . CYS A 1 292 ? 2.924 -23.287 -3.347 1.00 90.94 292 CYS A N 1
ATOM 2410 C CA . CYS A 1 292 ? 4.062 -22.989 -2.475 1.00 90.94 292 CYS A CA 1
ATOM 2411 C C . CYS A 1 292 ? 5.253 -23.943 -2.658 1.00 90.94 292 CYS A C 1
ATOM 2413 O O . CYS A 1 292 ? 6.168 -23.930 -1.844 1.00 90.94 292 CYS A O 1
ATOM 2415 N N . ASN A 1 293 ? 5.271 -24.756 -3.718 1.00 77.88 293 ASN A N 1
ATOM 2416 C CA . ASN A 1 293 ? 6.261 -25.824 -3.903 1.00 77.88 293 ASN A CA 1
ATOM 2417 C C . ASN A 1 293 ? 7.635 -25.330 -4.398 1.00 77.88 293 ASN A C 1
ATOM 2419 O O . ASN A 1 293 ? 8.520 -26.142 -4.643 1.00 77.88 293 ASN A O 1
ATOM 2423 N N . GLY A 1 294 ? 7.826 -24.018 -4.582 1.00 71.00 294 GLY A N 1
ATOM 2424 C CA . GLY A 1 294 ? 9.074 -23.416 -5.072 1.00 71.00 294 GLY A CA 1
ATOM 2425 C C . GLY A 1 294 ? 9.367 -23.658 -6.561 1.00 71.00 294 GLY A C 1
ATOM 2426 O O . GLY A 1 294 ? 9.996 -22.816 -7.205 1.00 71.00 294 GLY A O 1
ATOM 2427 N N . ASP A 1 295 ? 8.860 -24.749 -7.134 1.00 74.88 295 ASP A N 1
ATOM 2428 C CA . ASP A 1 295 ? 8.929 -25.048 -8.563 1.00 74.88 295 ASP A CA 1
ATOM 2429 C C . ASP A 1 295 ? 8.175 -23.990 -9.385 1.00 74.88 295 ASP A C 1
ATOM 2431 O O . ASP A 1 295 ? 7.019 -23.661 -9.125 1.00 74.88 295 ASP A O 1
ATOM 2435 N N . GLY A 1 296 ? 8.838 -23.427 -10.399 1.00 73.19 296 GLY A N 1
ATOM 2436 C CA . GLY A 1 296 ? 8.257 -22.375 -11.242 1.00 73.19 296 GLY A CA 1
ATOM 2437 C C . GLY A 1 296 ? 8.338 -20.957 -10.661 1.00 73.19 296 GLY A C 1
ATOM 2438 O O . GLY A 1 296 ? 7.848 -20.017 -11.296 1.00 73.19 296 GLY A O 1
ATOM 2439 N N . VAL A 1 297 ? 8.991 -20.771 -9.506 1.00 82.31 297 VAL A N 1
ATOM 2440 C CA . VAL A 1 297 ? 9.424 -19.443 -9.047 1.00 82.31 297 VAL A CA 1
ATOM 2441 C C . VAL A 1 297 ? 10.525 -18.928 -9.987 1.00 82.31 297 VAL A C 1
ATOM 2443 O O . VAL A 1 297 ? 11.517 -19.631 -10.196 1.00 82.31 297 VAL A O 1
ATOM 2446 N N . PRO A 1 298 ? 10.399 -17.715 -10.565 1.00 78.25 298 PRO A N 1
ATOM 2447 C CA . PRO A 1 298 ? 11.414 -17.161 -11.453 1.00 78.25 298 PRO A CA 1
ATOM 2448 C C . PRO A 1 298 ? 12.785 -17.097 -10.769 1.00 78.25 298 PRO A C 1
ATOM 2450 O O . PRO A 1 298 ? 12.992 -16.348 -9.811 1.00 78.25 298 PRO A O 1
ATOM 2453 N N . VAL A 1 299 ? 13.741 -17.881 -11.272 1.00 64.94 299 VAL A N 1
ATOM 2454 C CA . VAL A 1 299 ? 15.114 -17.883 -10.763 1.00 64.94 299 VAL A CA 1
ATOM 2455 C C . VAL A 1 299 ? 15.783 -16.571 -11.157 1.00 64.94 299 VAL A C 1
ATOM 2457 O O . VAL A 1 299 ? 15.755 -16.166 -12.320 1.00 64.94 299 VAL A O 1
ATOM 2460 N N . GLN A 1 300 ? 16.449 -15.910 -10.207 1.00 56.72 300 GLN A N 1
ATOM 2461 C CA . GLN A 1 300 ? 17.372 -14.838 -10.561 1.00 56.72 300 GLN A CA 1
ATOM 2462 C C . GLN A 1 300 ? 18.554 -15.437 -11.326 1.00 56.72 300 GLN A C 1
ATOM 2464 O O . GLN A 1 300 ? 19.486 -15.954 -10.709 1.00 56.72 300 GLN A O 1
ATOM 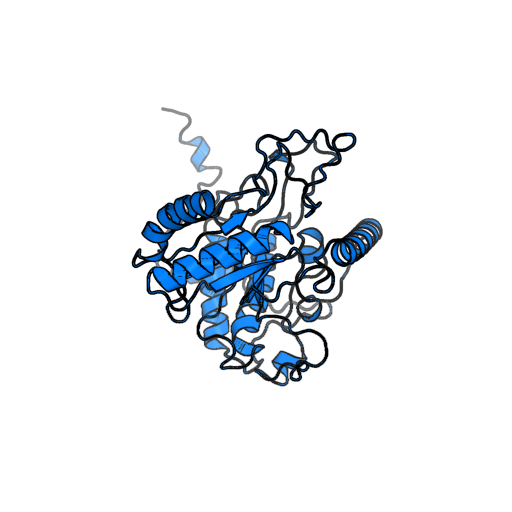2469 N N . SER A 1 301 ? 18.549 -15.356 -12.656 1.00 43.19 301 SER A N 1
ATOM 2470 C CA . SER A 1 301 ? 19.703 -15.758 -13.459 1.00 43.19 301 SER A CA 1
ATOM 2471 C C . SER A 1 301 ? 20.955 -15.033 -12.947 1.00 43.19 301 SER A C 1
ATOM 2473 O O . SER A 1 301 ? 21.057 -13.802 -13.021 1.00 43.19 301 SER A O 1
ATOM 2475 N N . ARG A 1 302 ? 21.920 -15.789 -12.413 1.00 37.06 302 ARG A N 1
ATOM 2476 C CA . ARG A 1 302 ? 23.303 -15.328 -12.273 1.00 37.06 302 ARG A CA 1
ATOM 2477 C C . ARG A 1 302 ? 23.842 -15.187 -13.692 1.00 37.06 302 ARG A C 1
ATOM 2479 O O . ARG A 1 302 ? 24.221 -16.193 -14.256 1.00 37.06 302 ARG A O 1
ATOM 2486 N N . GLY A 1 303 ? 23.792 -13.980 -14.257 1.00 36.19 303 GLY A N 1
ATOM 2487 C CA . GLY A 1 303 ? 24.437 -13.603 -15.521 1.00 36.19 303 GLY A CA 1
ATOM 2488 C C . GLY A 1 303 ? 24.199 -14.538 -16.717 1.00 36.19 303 GLY A C 1
ATOM 2489 O O . GLY A 1 303 ? 24.808 -15.589 -16.812 1.00 36.19 303 GLY A O 1
ATOM 2490 N N . SER A 1 304 ? 23.428 -14.076 -17.706 1.00 37.78 304 SER A N 1
ATOM 2491 C CA . SER A 1 304 ? 23.494 -14.572 -19.092 1.00 37.78 304 SER A CA 1
ATOM 2492 C C . SER A 1 304 ? 23.223 -16.078 -19.304 1.00 37.78 304 SER A C 1
ATOM 2494 O O . SER A 1 304 ? 24.137 -16.890 -19.405 1.00 37.78 304 SER A O 1
ATOM 2496 N N . SER A 1 305 ? 21.962 -16.433 -19.546 1.00 28.36 305 SER A N 1
ATOM 2497 C CA . SER A 1 305 ? 21.596 -17.198 -20.749 1.00 28.36 305 SER A CA 1
ATOM 2498 C C . SER A 1 305 ? 20.096 -17.049 -20.987 1.00 28.36 305 SER A C 1
ATOM 2500 O O . SER A 1 305 ? 19.267 -17.218 -20.096 1.00 28.36 305 SER A O 1
ATOM 2502 N N . THR A 1 306 ? 19.769 -16.627 -22.197 1.00 34.66 306 THR A N 1
ATOM 2503 C CA . THR A 1 306 ? 18.423 -16.529 -22.740 1.00 34.66 306 THR A CA 1
ATOM 2504 C C . THR A 1 306 ? 17.875 -17.935 -22.970 1.00 34.66 306 THR A C 1
ATOM 2506 O O . THR A 1 306 ? 18.175 -18.551 -23.988 1.00 34.66 306 THR A O 1
ATOM 2509 N N . ASN A 1 307 ? 17.029 -18.420 -22.068 1.00 32.28 307 ASN A N 1
ATOM 2510 C CA . ASN A 1 307 ? 15.797 -19.022 -22.564 1.00 32.28 307 ASN A CA 1
ATOM 2511 C C . ASN A 1 307 ? 14.869 -17.844 -22.874 1.00 32.28 307 ASN A C 1
ATOM 2513 O O . ASN A 1 307 ? 14.788 -16.945 -22.030 1.00 32.28 307 ASN A O 1
ATOM 2517 N N . PRO A 1 308 ? 14.249 -17.765 -24.064 1.00 32.59 308 PRO A N 1
ATOM 2518 C CA . PRO A 1 308 ? 13.370 -16.653 -24.368 1.00 32.59 308 PRO A CA 1
ATOM 2519 C C . PRO A 1 308 ? 12.193 -16.721 -23.397 1.00 32.59 308 PRO A C 1
ATOM 2521 O O . PRO A 1 308 ? 11.348 -17.609 -23.462 1.00 32.59 308 PRO A O 1
ATOM 2524 N N . ILE A 1 309 ? 12.213 -15.814 -22.424 1.00 42.94 309 ILE A N 1
ATOM 2525 C CA . ILE A 1 309 ? 11.030 -15.431 -21.670 1.00 42.94 309 ILE A CA 1
ATOM 2526 C C . ILE A 1 309 ? 10.111 -14.818 -22.721 1.00 42.94 309 ILE A C 1
ATOM 2528 O O . ILE A 1 309 ? 10.563 -13.907 -23.418 1.00 42.94 309 ILE A O 1
ATOM 2532 N N . GLU A 1 310 ? 8.890 -15.350 -22.862 1.00 37.38 310 GLU A N 1
ATOM 2533 C CA . GLU A 1 310 ? 7.898 -14.805 -23.795 1.00 37.38 310 GLU A CA 1
ATOM 2534 C C . GLU A 1 310 ? 7.871 -13.282 -23.636 1.00 37.38 310 GLU A C 1
ATOM 2536 O O . GLU A 1 310 ? 7.621 -12.745 -22.554 1.00 37.38 310 GLU A O 1
ATOM 2541 N N . THR A 1 311 ? 8.200 -12.586 -24.712 1.00 44.00 311 THR A N 1
ATOM 2542 C CA . THR A 1 311 ? 8.138 -11.136 -24.785 1.00 44.00 311 THR A CA 1
ATOM 2543 C C . THR A 1 311 ? 6.701 -10.686 -24.534 1.00 44.00 311 THR A C 1
ATOM 2545 O O . THR A 1 311 ? 5.742 -11.410 -24.806 1.00 44.00 311 THR A O 1
ATOM 2548 N N . ALA A 1 312 ? 6.517 -9.460 -24.041 1.00 43.22 312 ALA A N 1
ATOM 2549 C CA . ALA A 1 312 ? 5.178 -8.892 -23.878 1.00 43.22 312 ALA A CA 1
ATOM 2550 C C . ALA A 1 312 ? 4.359 -8.946 -25.186 1.00 43.22 312 ALA A C 1
ATOM 2552 O O . ALA A 1 312 ? 3.141 -9.091 -25.134 1.00 43.22 312 ALA A O 1
ATOM 2553 N N . ASP A 1 313 ? 5.027 -8.902 -26.344 1.00 45.81 313 ASP A N 1
ATOM 2554 C CA . ASP A 1 313 ? 4.411 -9.065 -27.660 1.00 45.81 313 ASP A CA 1
ATOM 2555 C C . ASP A 1 313 ? 3.986 -10.517 -27.944 1.00 45.81 313 ASP A C 1
ATOM 2557 O O . ASP A 1 313 ? 2.908 -10.728 -28.494 1.00 45.81 313 ASP A O 1
ATOM 2561 N N . GLU A 1 314 ? 4.755 -11.522 -27.515 1.00 49.19 314 GLU A N 1
ATOM 2562 C CA . GLU A 1 314 ? 4.381 -12.945 -27.604 1.00 49.19 314 GLU A CA 1
ATOM 2563 C C . GLU A 1 314 ? 3.225 -13.293 -26.651 1.00 49.19 314 GLU A C 1
ATOM 2565 O O . GLU A 1 314 ? 2.273 -13.965 -27.053 1.00 49.19 314 GLU A O 1
ATOM 2570 N N . ILE A 1 315 ? 3.241 -12.762 -25.422 1.00 47.72 315 ILE A N 1
ATOM 2571 C CA . ILE A 1 315 ? 2.140 -12.910 -24.454 1.00 47.72 315 ILE A CA 1
ATOM 2572 C C . ILE A 1 315 ? 0.874 -12.234 -24.992 1.00 47.72 315 ILE A C 1
ATOM 2574 O O . ILE A 1 315 ? -0.206 -12.826 -24.966 1.00 47.72 315 ILE A O 1
ATOM 2578 N N . ARG A 1 316 ? 1.002 -11.014 -25.528 1.00 47.72 316 ARG A N 1
ATOM 2579 C CA . ARG A 1 316 ? -0.104 -10.273 -26.144 1.00 47.72 316 ARG A CA 1
ATOM 2580 C C . ARG A 1 316 ? -0.648 -11.008 -27.371 1.00 47.72 316 ARG A C 1
ATOM 2582 O O . ARG A 1 316 ? -1.860 -11.136 -27.490 1.00 47.72 316 ARG A O 1
ATOM 2589 N N . ALA A 1 317 ? 0.209 -11.530 -28.249 1.00 54.00 317 ALA A N 1
ATOM 2590 C CA . ALA A 1 317 ? -0.208 -12.293 -29.427 1.00 54.00 317 ALA A CA 1
ATOM 2591 C C . ALA A 1 317 ? -0.956 -13.583 -29.053 1.00 54.00 317 ALA A C 1
ATOM 2593 O O . ALA A 1 317 ? -1.981 -13.895 -29.663 1.00 54.00 317 ALA A O 1
ATOM 2594 N N . ARG A 1 318 ? -0.504 -14.298 -28.013 1.00 61.00 318 ARG A N 1
ATOM 2595 C CA . ARG A 1 318 ? -1.221 -15.466 -27.482 1.00 61.00 318 ARG A CA 1
ATOM 2596 C C . ARG A 1 318 ? -2.591 -15.077 -26.925 1.00 61.00 318 ARG A C 1
ATOM 2598 O O . ARG A 1 318 ? -3.590 -15.682 -27.298 1.00 61.00 318 ARG A O 1
ATOM 2605 N N . LEU A 1 319 ? -2.652 -14.038 -26.093 1.00 44.00 319 LEU A N 1
ATOM 2606 C CA . LEU A 1 319 ? -3.906 -13.575 -25.491 1.00 44.00 319 LEU A CA 1
ATOM 2607 C C . LEU A 1 319 ? -4.904 -13.060 -26.539 1.00 44.00 319 LEU A C 1
ATOM 2609 O O . LEU A 1 319 ? -6.100 -13.303 -26.398 1.00 44.00 319 LEU A O 1
ATOM 2613 N N . ILE A 1 320 ? -4.437 -12.404 -27.608 1.00 53.09 320 ILE A N 1
ATOM 2614 C CA . ILE A 1 320 ? -5.276 -11.989 -28.747 1.00 53.09 320 ILE A CA 1
ATOM 2615 C C . ILE A 1 320 ? -5.900 -13.214 -29.431 1.00 53.09 320 ILE A C 1
ATOM 2617 O O . ILE A 1 320 ? -7.103 -13.212 -29.693 1.00 53.09 320 ILE A O 1
ATOM 2621 N N . ASN A 1 321 ? -5.116 -14.272 -29.665 1.00 49.88 321 ASN A N 1
ATOM 2622 C CA . ASN A 1 321 ? -5.609 -15.513 -30.269 1.00 49.88 321 ASN A CA 1
ATOM 2623 C C . ASN A 1 321 ? -6.582 -16.286 -29.361 1.00 49.88 321 ASN A C 1
ATOM 2625 O O . ASN A 1 321 ? -7.498 -16.927 -29.868 1.00 49.88 321 ASN A O 1
ATOM 2629 N N . GLU A 1 322 ? -6.407 -16.227 -28.040 1.00 43.28 322 GLU A N 1
ATOM 2630 C CA . GLU A 1 322 ? -7.236 -16.966 -27.075 1.00 43.28 322 GLU A CA 1
ATOM 2631 C C . GLU A 1 322 ? -8.526 -16.231 -26.676 1.00 43.28 322 GLU A C 1
ATOM 2633 O O . GLU A 1 322 ? -9.521 -16.875 -26.351 1.00 43.28 322 GLU A O 1
ATOM 2638 N N . THR A 1 323 ? -8.529 -14.893 -26.683 1.00 45.12 323 THR A N 1
ATOM 2639 C CA . THR A 1 323 ? -9.634 -14.086 -26.122 1.00 45.12 323 THR A CA 1
ATOM 2640 C C . THR A 1 323 ? -10.384 -13.233 -27.148 1.00 45.12 323 THR A C 1
ATOM 2642 O O . THR A 1 323 ? -11.432 -12.680 -26.819 1.00 45.12 323 THR A O 1
ATOM 2645 N N . GLY A 1 324 ? -9.879 -13.111 -28.383 1.00 36.16 324 GLY A N 1
ATOM 2646 C CA . GLY A 1 324 ? -10.531 -12.359 -29.464 1.00 36.16 324 GLY A CA 1
ATOM 2647 C C . GLY A 1 324 ? -10.637 -10.845 -29.231 1.00 36.16 324 GLY A C 1
ATOM 2648 O O . GLY A 1 324 ? -11.391 -10.168 -29.931 1.00 36.16 324 GLY A O 1
ATOM 2649 N N . TRP A 1 325 ? -9.917 -10.293 -28.251 1.00 38.53 325 TRP A N 1
ATOM 2650 C CA . TRP A 1 325 ? -9.956 -8.866 -27.931 1.00 38.53 325 TRP A CA 1
ATOM 2651 C C . TRP A 1 325 ? -9.060 -8.045 -28.869 1.00 38.53 325 TRP A C 1
ATOM 2653 O O . TRP A 1 325 ? -7.841 -8.206 -28.902 1.00 38.53 325 TRP A O 1
ATOM 2663 N N . PHE A 1 326 ? -9.669 -7.118 -29.614 1.00 37.84 326 PHE A N 1
ATOM 2664 C CA . PHE A 1 326 ? -8.977 -6.196 -30.514 1.00 37.84 326 PHE A CA 1
ATOM 2665 C C . PHE A 1 326 ? -8.619 -4.891 -29.789 1.00 37.84 326 PHE A C 1
ATOM 2667 O O . PHE A 1 326 ? -9.485 -4.050 -29.559 1.00 37.84 326 PHE A O 1
ATOM 2674 N N . TYR A 1 327 ? -7.335 -4.668 -29.503 1.00 42.88 327 TYR A N 1
ATOM 2675 C CA . TYR A 1 327 ? -6.805 -3.319 -29.285 1.00 42.88 327 TYR A CA 1
ATOM 2676 C C . TYR A 1 327 ? -5.745 -3.024 -30.348 1.00 42.88 327 TYR A C 1
ATOM 2678 O O . TYR A 1 327 ? -4.655 -3.592 -30.330 1.00 42.88 327 TYR A O 1
ATOM 2686 N N . ASN A 1 328 ? -6.088 -2.154 -31.300 1.00 37.09 328 ASN A N 1
ATOM 2687 C CA . ASN A 1 328 ? -5.194 -1.709 -32.365 1.00 37.09 328 ASN A CA 1
ATOM 2688 C C . ASN A 1 328 ? -4.662 -0.308 -32.008 1.00 37.09 328 ASN A C 1
ATOM 2690 O O . ASN A 1 328 ? -5.417 0.663 -32.125 1.00 37.09 328 ASN A O 1
ATOM 2694 N N . PRO A 1 329 ? -3.410 -0.158 -31.539 1.00 40.47 329 PRO A N 1
ATOM 2695 C CA . PRO A 1 329 ? -2.838 1.166 -31.355 1.00 40.47 329 PRO A CA 1
ATOM 2696 C C . PRO A 1 329 ? -2.671 1.807 -32.736 1.00 40.47 329 PRO A C 1
ATOM 2698 O O . PRO A 1 329 ? -1.915 1.306 -33.566 1.00 40.47 329 PRO A O 1
ATOM 2701 N N . MET A 1 330 ? -3.392 2.907 -32.991 1.00 33.91 330 MET A N 1
ATOM 2702 C CA . MET A 1 330 ? -3.304 3.659 -34.249 1.00 33.91 330 MET A CA 1
ATOM 2703 C C . MET A 1 330 ? -1.839 3.881 -34.631 1.00 33.91 330 MET A C 1
ATOM 2705 O O . MET A 1 330 ? -1.080 4.556 -33.926 1.00 33.91 330 MET A O 1
ATOM 2709 N N . THR A 1 331 ? -1.443 3.324 -35.771 1.00 40.81 331 THR A N 1
ATOM 2710 C CA . THR A 1 331 ? -0.085 3.493 -36.279 1.00 40.81 331 THR A CA 1
ATOM 2711 C C . THR A 1 331 ? 0.080 4.923 -36.789 1.00 40.81 331 THR A C 1
ATOM 2713 O O . THR A 1 331 ? -0.887 5.599 -37.143 1.00 40.81 331 THR A O 1
ATOM 2716 N N . LYS A 1 332 ? 1.321 5.421 -36.892 1.00 41.16 332 LYS A N 1
ATOM 2717 C CA . LYS A 1 332 ? 1.607 6.755 -37.468 1.00 41.16 332 LYS A CA 1
ATOM 2718 C C . LYS A 1 332 ? 0.998 6.965 -38.871 1.00 41.16 332 LYS A C 1
ATOM 2720 O O . LYS A 1 332 ? 0.873 8.112 -39.297 1.00 41.16 332 LYS A O 1
ATOM 2725 N N . SER A 1 333 ? 0.608 5.896 -39.572 1.00 41.09 333 SER A N 1
ATOM 2726 C CA . SER A 1 333 ? -0.090 5.969 -40.859 1.00 41.09 333 SER A CA 1
ATOM 2727 C C . SER A 1 333 ? -1.552 6.438 -40.739 1.00 41.09 333 SER A C 1
ATOM 2729 O O . SER A 1 333 ? -2.027 7.166 -41.612 1.00 41.09 333 SER A O 1
ATOM 2731 N N . ASP A 1 334 ? -2.223 6.155 -39.617 1.00 40.50 334 ASP A N 1
ATOM 2732 C CA . ASP A 1 334 ? -3.634 6.495 -39.388 1.00 40.50 334 ASP A CA 1
ATOM 2733 C C . ASP A 1 334 ? -3.833 7.986 -39.076 1.00 40.50 334 ASP A C 1
ATOM 2735 O O . ASP A 1 334 ? -4.841 8.589 -39.452 1.00 40.50 334 ASP A O 1
ATOM 2739 N N . LYS A 1 335 ? -2.818 8.640 -38.490 1.00 43.97 335 LYS A N 1
ATOM 2740 C CA . LYS A 1 335 ? -2.834 10.090 -38.218 1.00 43.97 335 LYS A CA 1
ATOM 2741 C C . LYS A 1 335 ? -2.793 10.953 -39.486 1.00 43.97 335 LYS A C 1
ATOM 2743 O O . LYS A 1 335 ? -3.213 12.104 -39.438 1.00 43.97 335 LYS A O 1
ATOM 2748 N N . LYS A 1 336 ? -2.336 10.423 -40.630 1.00 42.44 336 LYS A N 1
ATOM 2749 C CA . LYS A 1 336 ? -2.321 11.170 -41.905 1.00 42.44 336 LYS A CA 1
ATOM 2750 C C . LYS A 1 336 ? -3.674 11.197 -42.622 1.00 42.44 336 LYS A C 1
ATOM 2752 O O . LYS A 1 336 ? -3.872 12.073 -43.457 1.00 42.44 336 LYS A O 1
ATOM 2757 N N . LYS A 1 337 ? -4.603 10.286 -42.304 1.00 41.91 337 LYS A N 1
ATOM 2758 C CA . LYS A 1 337 ? -5.921 10.225 -42.962 1.00 41.91 337 LYS A CA 1
ATOM 2759 C C . LYS A 1 337 ? -6.992 11.112 -42.321 1.00 41.91 337 LYS A C 1
ATOM 2761 O O . LYS A 1 337 ? -7.948 11.444 -43.000 1.00 41.91 337 LYS A O 1
ATOM 2766 N N . LYS A 1 338 ? -6.821 11.555 -41.069 1.00 44.22 338 LYS A N 1
ATOM 2767 C CA . LYS A 1 338 ? -7.781 12.443 -40.374 1.00 44.22 338 LYS A CA 1
ATOM 2768 C C . LYS A 1 338 ? -7.451 13.943 -40.445 1.00 44.22 338 LYS A C 1
ATOM 2770 O O . LYS A 1 338 ? -8.098 14.738 -39.781 1.00 44.22 338 LYS A O 1
ATOM 2775 N N . GLY A 1 339 ? -6.444 14.333 -41.230 1.00 39.53 339 GLY A N 1
ATOM 2776 C CA . GLY A 1 339 ? -6.046 15.737 -41.431 1.00 39.53 339 GLY A CA 1
ATOM 2777 C C . GLY A 1 339 ? -6.595 16.387 -42.707 1.00 39.53 339 GLY A C 1
ATOM 2778 O O . GLY A 1 339 ? -6.106 17.443 -43.099 1.00 39.53 339 GLY A O 1
ATOM 2779 N N . LYS A 1 340 ? -7.542 15.740 -43.392 1.00 41.16 340 LYS A N 1
ATOM 2780 C CA . LYS A 1 340 ? -8.258 16.293 -44.545 1.00 41.16 340 LYS A CA 1
ATOM 2781 C C . LYS A 1 340 ? -9.708 15.831 -44.495 1.00 41.16 340 LYS A C 1
ATOM 2783 O O . LYS A 1 340 ? -10.034 14.832 -45.121 1.00 41.16 340 LYS A O 1
ATOM 2788 N N . GLU A 1 341 ? -10.516 16.545 -43.728 1.00 36.03 341 GLU A N 1
ATOM 2789 C CA . GLU A 1 341 ? -11.930 16.818 -44.007 1.00 36.03 341 GLU A CA 1
ATOM 2790 C C . GLU A 1 341 ? -12.379 17.999 -43.151 1.00 36.03 341 GLU A C 1
ATOM 2792 O O . GLU A 1 341 ? -12.068 17.993 -41.936 1.00 36.03 341 GLU A O 1
#

InterPro domains:
  IPR032719 Glycosyltransferase WbsX [PTHR41244] (1-282)
  IPR060009 Glycosyltransferase WbsX, N-terminal domain [PF14307] (1-280)

Sequence (341 aa):
MPFFFNWCAVKWVNVWMGKAIFQTIPTNKNRAIILQDQYWDVTDEQIKEHYDWLSQFFHHSNYIRVDNQPVFFCYNWDERTIPILSKLREYAIEDGFDGLFLIQGRSAMPDHIYSPPKNLTKVLQEKLMRTMQTLETLGMDDNKFDSSIFNQSMAYPYPLEYIARPFTVPQWCLAKPHEPPFTSLGERKRHPEIFGVVTAFDNSPRRPDKEASVYNEGPPHAILERFRRNLFAAVYYQTCCLERNLVEDKFVAINAWNEWGEGMALEPSDVVGAGFLETIRDVKAQVARIGCNGDGVPVQSRGSSTNPIETADEIRARLINETGWFYNPMTKSDKKKKGKE

Secondary structure (DSSP, 8-state):
--B-EEEE-S-EESS--SS---S---HHHH---EEEPPP-S--HHHHHHHHHHHHHHHTSTTB-EETTEEEEEEES--TTHHHHHHHHHHHHHHTT-S--EEEEEESS--GGGBPPP-S--HHHHHHHHHHHHHHHHHS--TTTS--TT-SEEEE---HHHHHHS-B---HHHHHSTT--TT-STTS--PPPEEEEEES-EE-GGGS-TTT--EES-S-HHHHHHHHHHHHHHHHHIIIIIS-TTS-SS--EEEE-SS-GGGT---S-BTTTBTHHHHHHHHHHHHHHHHTTSSTT-----SS--------HHHHHHHHHHHH--------TTGGGTSS--

Organism: NCBI:txid265537

Foldseek 3Di:
DADADEAAQEFDWLDDPLFLPPNPDPCVPPVTDGPGGDDLPDDLVRLVVVLVVCVVVLPDPRQDDAQQAGEYEYESDAQSVVVSQVSSQVVCVVSVGPGHAYEYEWAADDPQFWDDFPDDDPVLVVVVVVVVVVSVVRTPPCVVGPPVSHQEYEYEHDQSRCQRTPTDAGPVLLVPWQDAPPPDCPDDPHHHYAAEAFLWFWQVLPDPPVPIDGHLDDALQSSLVSRLLRLLSRLLCQQTRHHPVSGPDTHHHQPDCDPVNTPRHCDADLRNGNSSVVSNVVSVVQCVVVPSNSPPRDDPDPDDDDPPPQGPVNVVVVCCVVPVDDDDNDDPVNVVVPPPD